Protein AF-A0A7C2KUY5-F1 (afdb_monomer_lite)

Sequence (270 aa):
MPVAKAPPAWLAEYKGEPIPEKFHRNTLAETLNEVVKSYGESEKQLSRKAEKKPDEKQGPEEKSTTPRLHIGALETGDDELAGLTARDVIGLAGLNEEDVLKEWDENDGLKPETYAALRKVNPALGRSLVNELVSGIRAKAALRGLIVSKAEEECERMAGGADKLSALLKEANTFLGPGEIEGFNRMLKDPVTAPSAVRALLAMRDGQKSADGSRPLITGTTGQSGPAGGAKDAKEFQAAMRRIQMGDRDAWDIIKRTPQELIDSWNRGG

pLDDT: mean 75.74, std 17.0, range [35.44, 95.0]

Structure (mmCIF, N/CA/C/O backbone):
data_AF-A0A7C2KUY5-F1
#
_entry.id   AF-A0A7C2KUY5-F1
#
loop_
_atom_site.group_PDB
_atom_site.id
_atom_site.type_symbol
_atom_site.label_atom_id
_atom_site.label_alt_id
_atom_site.label_comp_id
_atom_site.label_asym_id
_atom_site.label_entity_id
_atom_site.label_seq_id
_atom_site.pdbx_PDB_ins_code
_atom_site.Cartn_x
_atom_site.Cartn_y
_atom_site.Cartn_z
_atom_site.occupancy
_atom_site.B_iso_or_equiv
_atom_site.auth_seq_id
_atom_site.auth_comp_id
_atom_site.auth_asym_id
_atom_site.auth_atom_id
_atom_site.pdbx_PDB_model_num
ATOM 1 N N . MET A 1 1 ? -6.918 -45.130 10.389 1.00 46.22 1 MET A N 1
ATOM 2 C CA . MET A 1 1 ? -6.736 -43.828 11.063 1.00 46.22 1 MET A CA 1
ATOM 3 C C . MET A 1 1 ? -5.251 -43.503 11.029 1.00 46.22 1 MET A C 1
ATOM 5 O O . MET A 1 1 ? -4.487 -44.359 11.460 1.00 46.22 1 MET A O 1
ATOM 9 N N . PRO A 1 2 ? -4.815 -42.382 10.430 1.00 54.19 2 PRO A N 1
ATOM 10 C CA . PRO A 1 2 ? -3.401 -42.020 10.424 1.00 54.19 2 PRO A CA 1
ATOM 11 C C . PRO A 1 2 ? -2.949 -41.708 11.856 1.00 54.19 2 PRO A C 1
ATOM 13 O O . PRO A 1 2 ? -3.602 -40.948 12.566 1.00 54.19 2 PRO A O 1
ATOM 16 N N . VAL A 1 3 ? -1.863 -42.346 12.290 1.00 55.97 3 VAL A N 1
ATOM 17 C CA . VAL A 1 3 ? -1.250 -42.122 13.605 1.00 55.97 3 VAL A CA 1
ATOM 18 C C . VAL A 1 3 ? -0.640 -40.721 13.597 1.00 55.97 3 VAL A C 1
ATOM 20 O O . VAL A 1 3 ? 0.193 -40.428 12.738 1.00 55.97 3 VAL A O 1
ATOM 23 N N . ALA A 1 4 ? -1.075 -39.851 14.512 1.00 60.94 4 ALA A N 1
ATOM 24 C CA . ALA A 1 4 ? -0.505 -38.515 14.658 1.00 60.94 4 ALA A CA 1
ATOM 25 C C . ALA A 1 4 ? 0.997 -38.641 14.954 1.00 60.94 4 ALA A C 1
ATOM 27 O O . ALA A 1 4 ? 1.406 -39.321 15.898 1.00 60.94 4 ALA A O 1
ATOM 28 N N . LYS A 1 5 ? 1.824 -38.045 14.094 1.00 73.75 5 LYS A N 1
ATOM 29 C CA . LYS A 1 5 ? 3.281 -38.089 14.218 1.00 73.75 5 LYS A CA 1
ATOM 30 C C . LYS A 1 5 ? 3.682 -37.128 15.337 1.00 73.75 5 LYS A C 1
ATOM 32 O O . LYS A 1 5 ? 3.227 -35.990 15.341 1.00 73.75 5 LYS A O 1
ATOM 37 N N . ALA A 1 6 ? 4.496 -37.588 16.286 1.00 79.56 6 ALA A N 1
ATOM 38 C CA . ALA A 1 6 ? 4.968 -36.740 17.378 1.00 79.56 6 ALA A CA 1
ATOM 39 C C . ALA A 1 6 ? 5.699 -35.496 16.825 1.00 79.56 6 ALA A C 1
ATOM 41 O O . ALA A 1 6 ? 6.415 -35.624 15.823 1.00 79.56 6 ALA A O 1
ATOM 42 N N . PRO A 1 7 ? 5.528 -34.313 17.449 1.00 79.56 7 PRO A N 1
ATOM 43 C CA . PRO A 1 7 ? 6.157 -33.088 16.976 1.00 79.56 7 PRO A CA 1
ATOM 44 C C . PRO A 1 7 ? 7.691 -33.196 17.046 1.00 79.56 7 PRO A C 1
ATOM 46 O O . PRO A 1 7 ? 8.223 -33.859 17.944 1.00 79.56 7 PRO A O 1
ATOM 49 N N . PRO A 1 8 ? 8.428 -32.556 16.122 1.00 85.31 8 PRO A N 1
ATOM 50 C CA . PRO A 1 8 ? 9.887 -32.580 16.141 1.00 85.31 8 PRO A CA 1
ATOM 51 C C . PRO A 1 8 ? 10.457 -31.876 17.378 1.00 85.31 8 PRO A C 1
ATOM 53 O O . PRO A 1 8 ? 9.965 -30.822 17.775 1.00 85.31 8 PRO A O 1
ATOM 56 N N . ALA A 1 9 ? 11.555 -32.395 17.936 1.00 86.25 9 ALA A N 1
ATOM 57 C CA . ALA A 1 9 ? 12.192 -31.825 19.131 1.00 86.25 9 ALA A CA 1
ATOM 58 C C . ALA A 1 9 ? 12.630 -30.357 18.953 1.00 86.25 9 ALA A C 1
ATOM 60 O O . ALA A 1 9 ? 12.552 -29.573 19.894 1.00 86.25 9 ALA A O 1
ATOM 61 N N . TRP A 1 10 ? 13.020 -29.962 17.733 1.00 85.94 10 TRP A N 1
ATOM 62 C CA . TRP A 1 10 ? 13.438 -28.589 17.426 1.00 85.94 10 TRP A CA 1
ATOM 63 C C . TRP A 1 10 ? 12.303 -27.563 17.581 1.00 85.94 10 TRP A C 1
ATOM 65 O O . TRP A 1 10 ? 12.574 -26.380 17.772 1.00 85.94 10 TRP A O 1
ATOM 75 N N . LEU A 1 11 ? 11.037 -27.995 17.526 1.00 85.56 11 LEU A N 1
ATOM 76 C CA . LEU A 1 11 ? 9.881 -27.103 17.622 1.00 85.56 11 LEU A CA 1
ATOM 77 C C . LEU A 1 11 ? 9.799 -26.421 18.997 1.00 85.56 11 LEU A C 1
ATOM 79 O O . LEU A 1 11 ? 9.328 -25.293 19.086 1.00 85.56 11 LEU A O 1
ATOM 83 N N . ALA A 1 12 ? 10.307 -27.068 20.052 1.00 84.75 12 ALA A N 1
ATOM 84 C CA . ALA A 1 12 ? 10.357 -26.500 21.401 1.00 84.75 12 ALA A CA 1
ATOM 85 C C . ALA A 1 12 ? 11.370 -25.346 21.539 1.00 84.75 12 ALA A C 1
ATOM 87 O O . ALA A 1 12 ? 11.226 -24.498 22.416 1.00 84.75 12 ALA A O 1
ATOM 88 N N . GLU A 1 13 ? 12.391 -25.305 20.680 1.00 82.75 13 GLU A N 1
ATOM 89 C CA . GLU A 1 13 ? 13.442 -24.277 20.689 1.00 82.75 13 GLU A CA 1
ATOM 90 C C . GLU A 1 13 ? 13.153 -23.131 19.705 1.00 82.75 13 GLU A C 1
ATOM 92 O O . GLU A 1 13 ? 13.792 -22.076 19.753 1.00 82.75 13 GLU A O 1
ATOM 97 N N . TYR A 1 14 ? 12.178 -23.317 18.813 1.00 80.25 14 TYR A N 1
ATOM 98 C CA . TYR A 1 14 ? 11.817 -22.345 17.794 1.00 80.25 14 TYR A CA 1
ATOM 99 C C . TYR A 1 14 ? 10.993 -21.194 18.391 1.00 80.25 14 TYR A C 1
ATOM 101 O O . TYR A 1 14 ? 9.891 -21.389 18.894 1.00 80.25 14 TYR A O 1
ATOM 109 N N . LYS A 1 15 ? 11.530 -19.970 18.313 1.00 82.62 15 LYS A N 1
ATOM 110 C CA . LYS A 1 15 ? 10.901 -18.741 18.840 1.00 82.62 15 LYS A CA 1
ATOM 111 C C . LYS A 1 15 ? 10.145 -17.917 17.787 1.00 82.62 15 LYS A C 1
ATOM 113 O O . LYS A 1 15 ? 9.792 -16.774 18.062 1.00 82.62 15 LYS A O 1
ATOM 118 N N . GLY A 1 16 ? 9.984 -18.444 16.573 1.00 77.62 16 GLY A N 1
ATOM 119 C CA . GLY A 1 16 ? 9.276 -17.759 15.489 1.00 77.62 16 GLY A CA 1
ATOM 120 C C . GLY A 1 16 ? 7.778 -18.066 15.464 1.00 77.62 16 GLY A C 1
ATOM 121 O O . GLY A 1 16 ? 7.224 -18.629 16.406 1.00 77.62 16 GLY A O 1
ATOM 122 N N . GLU A 1 17 ? 7.126 -17.708 14.360 1.00 77.25 17 GLU A N 1
ATOM 123 C CA . GLU A 1 17 ? 5.690 -17.921 14.163 1.00 77.25 17 GLU A CA 1
ATOM 124 C C . GLU A 1 17 ? 5.314 -19.410 14.078 1.00 77.25 17 GLU A C 1
ATOM 126 O O . GLU A 1 17 ? 6.046 -20.203 13.485 1.00 77.25 17 GLU A O 1
ATOM 131 N N . PRO A 1 18 ? 4.163 -19.828 14.630 1.00 80.88 18 PRO A N 1
ATOM 132 C CA . PRO A 1 18 ? 3.772 -21.233 14.657 1.00 80.88 18 PRO A CA 1
ATOM 133 C C . PRO A 1 18 ? 3.682 -21.828 13.242 1.00 80.88 18 PRO A C 1
ATOM 135 O O . PRO A 1 18 ? 2.821 -21.469 12.442 1.00 80.88 18 PRO A O 1
ATOM 138 N N . ILE A 1 19 ? 4.567 -22.784 12.943 1.00 79.75 19 ILE A N 1
ATOM 139 C CA . ILE A 1 19 ? 4.619 -23.459 11.642 1.00 79.75 19 ILE A CA 1
ATOM 140 C C . ILE A 1 19 ? 3.533 -24.549 11.598 1.00 79.75 19 ILE A C 1
ATOM 142 O O . ILE A 1 19 ? 3.524 -25.411 12.483 1.00 79.75 19 ILE A O 1
ATOM 146 N N . PRO A 1 20 ? 2.656 -24.591 10.573 1.00 83.38 20 PRO A N 1
ATOM 147 C CA . PRO A 1 20 ? 1.637 -25.634 10.447 1.00 83.38 20 PRO A CA 1
ATOM 148 C C . PRO A 1 20 ? 2.227 -27.053 10.437 1.00 83.38 20 PRO A C 1
ATOM 150 O O . PRO A 1 20 ? 3.197 -27.319 9.723 1.00 83.38 20 PRO A O 1
ATOM 153 N N . GLU A 1 21 ? 1.589 -27.990 11.147 1.00 85.19 21 GLU A N 1
ATOM 154 C CA . GLU A 1 21 ? 2.081 -29.371 11.335 1.00 85.19 21 GLU A CA 1
ATOM 155 C C . GLU A 1 21 ? 2.385 -30.109 10.024 1.00 85.19 21 GLU A C 1
ATOM 157 O O . GLU A 1 21 ? 3.332 -30.889 9.940 1.00 85.19 21 GLU A O 1
ATOM 162 N N . LYS A 1 22 ? 1.635 -29.817 8.954 1.00 84.94 22 LYS A N 1
ATOM 163 C CA . LYS A 1 22 ? 1.845 -30.416 7.623 1.00 84.94 22 LYS A CA 1
ATOM 164 C C . LYS A 1 22 ? 3.255 -30.177 7.055 1.00 84.94 22 LYS A C 1
ATOM 166 O O . LYS A 1 22 ? 3.734 -30.968 6.236 1.00 84.94 22 LYS A O 1
ATOM 171 N N . PHE A 1 23 ? 3.929 -29.117 7.501 1.00 84.12 23 PHE A N 1
ATOM 172 C CA . PHE A 1 23 ? 5.280 -28.765 7.069 1.00 84.12 23 PHE A CA 1
ATOM 173 C C . PHE A 1 23 ? 6.374 -29.292 7.988 1.00 84.12 23 PHE A C 1
ATOM 175 O O . PHE A 1 23 ? 7.540 -29.221 7.617 1.00 84.12 23 PHE A O 1
ATOM 182 N N . HIS A 1 24 ? 6.036 -29.852 9.152 1.00 86.94 24 HIS A N 1
ATOM 183 C CA . HIS A 1 24 ? 7.040 -30.347 10.086 1.00 86.94 24 HIS A CA 1
ATOM 184 C C . HIS A 1 24 ? 7.861 -31.467 9.437 1.00 86.94 24 HIS A C 1
ATOM 186 O O . HIS A 1 24 ? 7.335 -32.456 8.911 1.00 86.94 24 HIS A O 1
ATOM 192 N N . ARG A 1 25 ? 9.178 -31.284 9.440 1.00 87.25 25 ARG A N 1
ATOM 193 C CA . ARG A 1 25 ? 10.182 -32.263 9.018 1.00 87.25 25 ARG A CA 1
ATOM 194 C C . ARG A 1 25 ? 11.130 -32.546 10.180 1.00 87.25 25 ARG A C 1
ATOM 196 O O . ARG A 1 25 ? 11.038 -31.941 11.251 1.00 87.25 25 ARG A O 1
ATOM 203 N N . ASN A 1 26 ? 12.034 -33.498 9.971 1.00 85.19 26 ASN A N 1
ATOM 204 C CA . ASN A 1 26 ? 12.936 -33.967 11.019 1.00 85.19 26 ASN A CA 1
ATOM 205 C C . ASN A 1 26 ? 13.873 -32.850 11.502 1.00 85.19 26 ASN A C 1
ATOM 207 O O . ASN A 1 26 ? 14.262 -32.841 12.667 1.00 85.19 26 ASN A O 1
ATOM 211 N N . THR A 1 27 ? 14.185 -31.884 10.633 1.00 86.50 27 THR A N 1
ATOM 212 C CA . THR A 1 27 ? 14.998 -30.708 10.967 1.00 86.50 27 THR A CA 1
ATOM 213 C C . THR A 1 27 ? 14.282 -29.390 10.651 1.00 86.50 27 THR A C 1
ATOM 215 O O . THR A 1 27 ? 13.386 -29.329 9.800 1.00 86.50 27 THR A O 1
ATOM 218 N N . LEU A 1 28 ? 14.707 -28.308 11.314 1.00 75.81 28 LEU A N 1
ATOM 219 C CA . LEU A 1 28 ? 14.230 -26.949 11.034 1.00 75.81 28 LEU A CA 1
ATOM 220 C C . LEU A 1 28 ? 14.544 -26.534 9.587 1.00 75.81 28 LEU A C 1
ATOM 222 O O . LEU A 1 28 ? 13.682 -25.987 8.908 1.00 75.81 28 LEU A O 1
ATOM 226 N N . ALA A 1 29 ? 15.742 -26.851 9.085 1.00 76.31 29 ALA A N 1
ATOM 227 C CA . ALA A 1 29 ? 16.155 -26.518 7.719 1.00 76.31 29 ALA A CA 1
ATOM 228 C C . ALA A 1 29 ? 15.268 -27.189 6.654 1.00 76.31 29 ALA A C 1
ATOM 230 O O . ALA A 1 29 ? 14.854 -26.547 5.692 1.00 76.31 29 ALA A O 1
ATOM 231 N N . GLU A 1 30 ? 14.924 -28.466 6.838 1.00 79.19 30 GLU A N 1
ATOM 232 C CA . GLU A 1 30 ? 13.997 -29.173 5.946 1.00 79.19 30 GLU A CA 1
ATOM 233 C C . GLU A 1 30 ? 12.575 -28.616 6.032 1.00 79.19 30 GLU A C 1
ATOM 235 O O . GLU A 1 30 ? 11.900 -28.498 5.013 1.00 79.19 30 GLU A O 1
ATOM 240 N N . THR A 1 31 ? 12.132 -28.247 7.236 1.00 81.56 31 THR A N 1
ATOM 241 C CA . THR A 1 31 ? 10.807 -27.656 7.463 1.00 81.56 31 THR A CA 1
ATOM 242 C C . THR A 1 31 ? 10.683 -26.311 6.754 1.00 81.56 31 THR A C 1
ATOM 244 O O . THR A 1 31 ? 9.730 -26.091 6.013 1.00 81.56 31 THR A O 1
ATOM 247 N N . LEU A 1 32 ? 11.679 -25.435 6.905 1.00 73.81 32 LEU A N 1
ATOM 248 C CA . LEU A 1 32 ? 11.707 -24.134 6.236 1.00 73.81 32 LEU A CA 1
ATOM 249 C C . LEU A 1 32 ? 11.787 -24.278 4.710 1.00 73.81 32 LEU A C 1
ATOM 251 O O . LEU A 1 32 ? 11.068 -23.583 3.998 1.00 73.81 32 LEU A O 1
ATOM 255 N N . ASN A 1 33 ? 12.585 -25.220 4.198 1.00 77.00 33 ASN A N 1
ATOM 256 C CA . ASN A 1 33 ? 12.630 -25.512 2.763 1.00 77.00 33 ASN A CA 1
ATOM 257 C C . ASN A 1 33 ? 11.276 -25.988 2.216 1.00 77.00 33 ASN A C 1
ATOM 259 O O . ASN A 1 33 ? 10.902 -25.623 1.102 1.00 77.00 33 ASN A O 1
ATOM 263 N N . GLU A 1 34 ? 10.533 -26.787 2.982 1.00 83.00 34 GLU A N 1
ATOM 264 C CA . GLU A 1 34 ? 9.203 -27.247 2.580 1.00 83.00 34 GLU A CA 1
ATOM 265 C C . GLU A 1 34 ? 8.174 -26.112 2.593 1.00 83.00 34 GLU A C 1
ATOM 267 O O . GLU A 1 34 ? 7.367 -25.998 1.669 1.00 83.00 34 GLU A O 1
ATOM 272 N N . VAL A 1 35 ? 8.240 -25.231 3.596 1.00 75.81 35 VAL A N 1
ATOM 273 C CA . VAL A 1 35 ? 7.426 -24.011 3.641 1.00 75.81 35 VAL A CA 1
ATOM 274 C C . VAL A 1 35 ? 7.699 -23.171 2.390 1.00 75.81 35 VAL A C 1
ATOM 276 O O . VAL A 1 35 ? 6.761 -22.872 1.653 1.00 75.81 35 VAL A O 1
ATOM 279 N N . VAL A 1 36 ? 8.967 -22.892 2.069 1.00 72.25 36 VAL A N 1
ATOM 280 C CA . VAL A 1 36 ? 9.363 -22.123 0.872 1.00 72.25 36 VAL A CA 1
ATOM 281 C C . VAL A 1 36 ? 8.865 -22.775 -0.424 1.00 72.25 36 VAL A C 1
ATOM 283 O O . VAL A 1 36 ? 8.325 -22.086 -1.291 1.00 72.25 36 VAL A O 1
ATOM 286 N N . LYS A 1 37 ? 8.974 -24.105 -0.558 1.00 82.00 37 LYS A N 1
ATOM 287 C CA . LYS A 1 37 ? 8.412 -24.831 -1.710 1.00 82.00 37 LYS A CA 1
ATOM 288 C C . LYS A 1 37 ? 6.900 -24.660 -1.813 1.00 82.00 37 LYS A C 1
ATOM 290 O O . LYS A 1 37 ? 6.398 -24.398 -2.902 1.00 82.00 37 LYS A O 1
ATOM 295 N N . SER A 1 38 ? 6.184 -24.759 -0.694 1.00 77.75 38 SER A N 1
ATOM 296 C CA . SER A 1 38 ? 4.728 -24.608 -0.676 1.00 77.75 38 SER A CA 1
ATOM 297 C C . SER A 1 38 ? 4.277 -23.200 -1.071 1.00 77.75 38 SER A C 1
ATOM 299 O O . SER A 1 38 ? 3.284 -23.062 -1.784 1.00 77.75 38 SER A O 1
ATOM 301 N N . TYR A 1 39 ? 5.038 -22.164 -0.701 1.00 64.81 39 TYR A N 1
ATOM 302 C CA . TYR A 1 39 ? 4.800 -20.796 -1.164 1.00 64.81 39 TYR A CA 1
ATOM 303 C C . TYR A 1 39 ? 5.000 -20.686 -2.679 1.00 64.81 39 TYR A C 1
ATOM 305 O O . TYR A 1 39 ? 4.103 -20.209 -3.373 1.00 64.81 39 TYR A O 1
ATOM 313 N N . GLY A 1 40 ? 6.100 -21.224 -3.217 1.00 72.25 40 GLY A N 1
ATOM 314 C CA . GLY A 1 40 ? 6.348 -21.226 -4.664 1.00 72.25 40 GLY A CA 1
ATOM 315 C C . GLY A 1 40 ? 5.319 -22.031 -5.474 1.00 72.25 40 GLY A C 1
ATOM 316 O O . GLY A 1 40 ? 5.003 -21.686 -6.613 1.00 72.25 40 GLY A O 1
ATOM 317 N N . GLU A 1 41 ? 4.757 -23.102 -4.909 1.00 72.81 41 GLU A N 1
ATOM 318 C CA . GLU A 1 41 ? 3.657 -23.853 -5.528 1.00 72.81 41 GLU A CA 1
ATOM 319 C C . GLU A 1 41 ? 2.323 -23.103 -5.461 1.00 72.81 41 GLU A C 1
ATOM 321 O O . GLU A 1 41 ? 1.567 -23.115 -6.435 1.00 72.81 41 GLU A O 1
ATOM 326 N N . SER A 1 42 ? 2.050 -22.418 -4.348 1.00 64.06 42 SER A N 1
ATOM 327 C CA . SER A 1 42 ? 0.854 -21.585 -4.170 1.00 64.06 42 SER A CA 1
ATOM 328 C C . SER A 1 42 ? 0.851 -20.412 -5.150 1.00 64.06 42 SER A C 1
ATOM 330 O O . SER A 1 42 ? -0.162 -20.149 -5.797 1.00 64.06 42 SER A O 1
ATOM 332 N N . GLU A 1 43 ? 2.005 -19.774 -5.340 1.00 62.66 43 GLU A N 1
ATOM 333 C CA . GLU A 1 43 ? 2.205 -18.699 -6.312 1.00 62.66 43 GLU A CA 1
ATOM 334 C C . GLU A 1 43 ? 1.956 -19.192 -7.746 1.00 62.66 43 GLU A C 1
ATOM 336 O O . GLU A 1 43 ? 1.152 -18.614 -8.476 1.00 62.66 43 GLU A O 1
ATOM 341 N N . LYS A 1 44 ? 2.513 -20.352 -8.124 1.00 72.44 44 LYS A N 1
ATOM 342 C CA . LYS A 1 44 ? 2.242 -20.983 -9.431 1.00 72.44 44 LYS A CA 1
ATOM 343 C C . LYS A 1 44 ? 0.772 -21.358 -9.626 1.00 72.44 44 LYS A C 1
ATOM 345 O O . LYS A 1 44 ? 0.267 -21.281 -10.747 1.00 72.44 44 LYS A O 1
ATOM 350 N N . GLN A 1 45 ? 0.074 -21.795 -8.576 1.00 66.56 45 GLN A N 1
ATOM 351 C CA . GLN A 1 45 ? -1.358 -22.098 -8.657 1.00 66.56 45 GLN A CA 1
ATOM 352 C C . GLN A 1 45 ? -2.212 -20.836 -8.800 1.00 66.56 45 GLN A C 1
ATOM 354 O O . GLN A 1 45 ? -3.200 -20.868 -9.535 1.00 66.56 45 GLN A O 1
ATOM 359 N N . LEU A 1 46 ? -1.832 -19.734 -8.152 1.00 59.53 46 LEU A N 1
ATOM 360 C CA . LEU A 1 46 ? -2.478 -18.433 -8.320 1.00 59.53 46 LEU A CA 1
ATOM 361 C C . LEU A 1 46 ? -2.259 -17.887 -9.738 1.00 59.53 46 LEU A C 1
ATOM 363 O O . LEU A 1 46 ? -3.228 -17.471 -10.373 1.00 59.53 46 LEU A O 1
ATOM 367 N N . SER A 1 47 ? -1.047 -18.007 -10.290 1.00 56.00 47 SER A N 1
ATOM 368 C CA . SER A 1 47 ? -0.769 -17.651 -11.690 1.00 56.00 47 SER A CA 1
ATOM 369 C C . SER A 1 47 ? -1.570 -18.502 -12.683 1.00 56.00 47 SER A C 1
ATOM 371 O O . SER A 1 47 ? -2.137 -17.968 -13.628 1.00 56.00 47 SER A O 1
ATOM 373 N N . ARG A 1 48 ? -1.714 -19.815 -12.448 1.00 60.12 48 ARG A N 1
ATOM 374 C CA . ARG A 1 48 ? -2.520 -20.700 -13.317 1.00 60.12 48 ARG A CA 1
ATOM 375 C C . ARG A 1 48 ? -4.032 -20.509 -13.174 1.00 60.12 48 ARG A C 1
ATOM 377 O O . ARG A 1 48 ? -4.769 -20.798 -14.114 1.00 60.12 48 ARG A O 1
ATOM 384 N N . LYS A 1 49 ? -4.521 -20.070 -12.009 1.00 51.72 49 LYS A N 1
ATOM 385 C CA . LYS A 1 49 ? -5.942 -19.730 -11.815 1.00 51.72 49 LYS A CA 1
ATOM 386 C C . LYS A 1 49 ? -6.307 -18.402 -12.477 1.00 51.72 49 LYS A C 1
ATOM 388 O O . LYS A 1 49 ? -7.435 -18.283 -12.941 1.00 51.72 49 LYS A O 1
ATOM 393 N N . ALA A 1 50 ? -5.364 -17.464 -12.592 1.00 52.00 50 ALA A N 1
ATOM 394 C CA . ALA A 1 50 ? -5.550 -16.254 -13.391 1.00 52.00 50 ALA A CA 1
ATOM 395 C C . ALA A 1 50 ? -5.717 -16.560 -14.897 1.00 52.00 50 ALA A C 1
ATOM 397 O O . ALA A 1 50 ? -6.412 -15.832 -15.592 1.00 52.00 50 ALA A O 1
ATOM 398 N N . GLU A 1 51 ? -5.175 -17.679 -15.392 1.00 48.69 51 GLU A N 1
ATOM 399 C CA . GLU A 1 51 ? -5.297 -18.092 -16.802 1.00 48.69 51 GLU A CA 1
ATOM 400 C C . GLU A 1 51 ? -6.582 -18.878 -17.144 1.00 48.69 51 GLU A C 1
ATOM 402 O O . GLU A 1 51 ? -6.786 -19.239 -18.304 1.00 48.69 51 GLU A O 1
ATOM 407 N N . LYS A 1 52 ? -7.477 -19.177 -16.186 1.00 52.38 52 LYS A N 1
ATOM 408 C CA . LYS A 1 52 ? -8.700 -19.957 -16.472 1.00 52.38 52 LYS A CA 1
ATOM 409 C C . LYS A 1 52 ? -9.952 -19.448 -15.758 1.00 52.38 52 LYS A C 1
ATOM 411 O O . LYS A 1 52 ? -10.231 -19.909 -14.650 1.00 52.38 52 LYS A O 1
ATOM 416 N N . LYS A 1 53 ? -10.768 -18.649 -16.474 1.00 47.38 53 LYS A N 1
ATOM 417 C CA . LYS A 1 53 ? -12.239 -18.796 -16.711 1.00 47.38 53 LYS A CA 1
ATOM 418 C C . LYS A 1 53 ? -12.876 -17.475 -17.228 1.00 47.38 53 LYS A C 1
ATOM 420 O O . LYS A 1 53 ? -12.262 -16.434 -17.044 1.00 47.38 53 LYS A O 1
ATOM 425 N N . PRO A 1 54 ? -14.132 -17.470 -17.731 1.00 46.00 54 PRO A N 1
ATOM 426 C CA . PRO A 1 54 ? -14.636 -18.035 -18.986 1.00 46.00 54 PRO A CA 1
ATOM 427 C C . PRO A 1 54 ? -15.389 -16.966 -19.828 1.00 46.00 54 PRO A C 1
ATOM 429 O O . PRO A 1 54 ? -15.543 -15.819 -19.424 1.00 46.00 54 PRO A O 1
ATOM 432 N N . ASP A 1 55 ? -15.862 -17.376 -21.001 1.00 48.44 55 ASP A N 1
ATOM 433 C CA . ASP A 1 55 ? -16.659 -16.590 -21.951 1.00 48.44 55 ASP A CA 1
ATOM 434 C C . ASP A 1 55 ? -18.110 -16.304 -21.471 1.00 48.44 55 ASP A C 1
ATOM 436 O O . ASP A 1 55 ? -18.689 -17.102 -20.733 1.00 48.44 55 ASP A O 1
ATOM 440 N N . GLU A 1 56 ? -18.685 -15.220 -22.017 1.00 46.97 56 GLU A N 1
ATOM 441 C CA . GLU A 1 56 ? -20.123 -14.945 -22.268 1.00 46.97 56 GLU A CA 1
ATOM 442 C C . GLU A 1 56 ? -21.010 -14.033 -21.342 1.00 46.97 56 GLU A C 1
ATOM 444 O O . GLU A 1 56 ? -21.721 -14.489 -20.454 1.00 46.97 56 GLU A O 1
ATOM 449 N N . LYS A 1 57 ? -21.042 -12.734 -21.734 1.00 44.38 57 LYS A N 1
ATOM 450 C CA . LYS A 1 57 ? -22.157 -11.785 -22.088 1.00 44.38 57 LYS A CA 1
ATOM 451 C C . LYS A 1 57 ? -23.080 -11.001 -21.106 1.00 44.38 57 LYS A C 1
ATOM 453 O O . LYS A 1 57 ? -23.756 -11.551 -20.248 1.00 44.38 57 LYS A O 1
ATOM 458 N N . GLN A 1 58 ? -23.278 -9.737 -21.566 1.00 36.53 58 GLN A N 1
ATOM 459 C CA . GLN A 1 58 ? -24.280 -8.653 -21.336 1.00 36.53 58 GLN A CA 1
ATOM 460 C C . GLN A 1 58 ? -23.923 -7.651 -20.212 1.00 36.53 58 GLN A C 1
ATOM 462 O O . GLN A 1 58 ? -23.872 -8.059 -19.065 1.00 36.53 58 GLN A O 1
ATOM 467 N N . GLY A 1 59 ? -23.665 -6.339 -20.377 1.00 35.94 59 GLY A N 1
ATOM 468 C CA . GLY A 1 59 ? -23.803 -5.313 -21.439 1.00 35.94 59 GLY A CA 1
ATOM 469 C C . GLY A 1 59 ? -24.531 -4.068 -20.852 1.00 35.94 59 GLY A C 1
ATOM 470 O O . GLY A 1 59 ? -25.282 -4.261 -19.901 1.00 35.94 59 GLY A O 1
ATOM 471 N N . PRO A 1 60 ? -24.461 -2.835 -21.403 1.00 53.69 60 PRO A N 1
ATOM 472 C CA . PRO A 1 60 ? -23.334 -2.063 -21.933 1.00 53.69 60 PRO A CA 1
ATOM 473 C C . PRO A 1 60 ? -23.043 -0.785 -21.094 1.00 53.69 60 PRO A C 1
ATOM 475 O O . PRO A 1 60 ? -23.958 -0.121 -20.625 1.00 53.69 60 PRO A O 1
ATOM 478 N N . GLU A 1 61 ? -21.783 -0.359 -21.010 1.00 35.88 61 GLU A N 1
ATOM 479 C CA . GLU A 1 61 ? -21.446 1.072 -20.939 1.00 35.88 61 GLU A CA 1
ATOM 480 C C . GLU A 1 61 ? -20.081 1.280 -21.608 1.00 35.88 61 GLU A C 1
ATOM 482 O O . GLU A 1 61 ? -19.067 0.691 -21.231 1.00 35.88 61 GLU A O 1
ATOM 487 N N . GLU A 1 62 ? -20.082 2.062 -22.685 1.00 48.56 62 GLU A N 1
ATOM 488 C CA . GLU A 1 62 ? -18.905 2.423 -23.469 1.00 48.56 62 GLU A CA 1
ATOM 489 C C . GLU A 1 62 ? -17.892 3.212 -22.630 1.00 48.56 62 GLU A C 1
ATOM 491 O O . GLU A 1 62 ? -18.070 4.407 -22.404 1.00 48.56 62 GLU A O 1
ATOM 496 N N . LYS A 1 63 ? -16.761 2.590 -22.273 1.00 40.09 63 LYS A N 1
ATOM 497 C CA . LYS A 1 63 ? -15.468 3.281 -22.130 1.00 40.09 63 LYS A CA 1
ATOM 498 C C . LYS A 1 63 ? -14.341 2.381 -22.643 1.00 40.09 63 LYS A C 1
ATOM 500 O O . LYS A 1 63 ? -13.979 1.404 -22.004 1.00 40.09 63 LYS A O 1
ATOM 505 N N . SER A 1 64 ? -13.832 2.729 -23.826 1.00 37.00 64 SER A N 1
ATOM 506 C CA . SER A 1 64 ? -12.573 2.306 -24.467 1.00 37.00 64 SER A CA 1
ATOM 507 C C . SER A 1 64 ? -11.736 1.248 -23.717 1.00 37.00 64 SER A C 1
ATOM 509 O O . SER A 1 64 ? -10.979 1.557 -22.796 1.00 37.00 64 SER A O 1
ATOM 511 N N . THR A 1 65 ? -11.853 -0.008 -24.149 1.00 42.53 65 THR A N 1
ATOM 512 C CA . THR A 1 65 ? -11.150 -1.191 -23.634 1.00 42.53 65 THR A CA 1
ATOM 513 C C . THR A 1 65 ? -9.784 -1.363 -24.296 1.00 42.53 65 THR A C 1
ATOM 515 O O . THR A 1 65 ? -9.556 -2.250 -25.116 1.00 42.53 65 THR A O 1
ATOM 518 N N . THR A 1 66 ? -8.829 -0.520 -23.922 1.00 45.44 66 THR A N 1
ATOM 519 C CA . THR A 1 66 ? -7.412 -0.894 -24.011 1.00 45.44 66 THR A CA 1
ATOM 520 C C . THR A 1 66 ? -6.857 -0.844 -22.594 1.00 45.44 66 THR A C 1
ATOM 522 O O . THR A 1 66 ? -6.932 0.229 -21.988 1.00 45.44 66 THR A O 1
ATOM 525 N N . PRO A 1 67 ? -6.355 -1.959 -22.024 1.00 51.75 67 PRO A N 1
ATOM 526 C CA . PRO A 1 67 ? -5.716 -1.920 -20.716 1.00 51.75 67 PRO A CA 1
ATOM 527 C C . PRO A 1 67 ? -4.579 -0.902 -20.788 1.00 51.75 67 PRO A C 1
ATOM 529 O O . PRO A 1 67 ? -3.688 -1.006 -21.628 1.00 51.75 67 PRO A O 1
ATOM 532 N N . ARG A 1 68 ? -4.674 0.142 -19.966 1.00 59.19 68 ARG A N 1
ATOM 533 C CA . ARG A 1 68 ? -3.669 1.196 -19.859 1.00 59.19 68 ARG A CA 1
ATOM 534 C C . ARG A 1 68 ? -3.062 1.154 -18.473 1.00 59.19 68 ARG A C 1
ATOM 536 O O . ARG A 1 68 ? -3.762 0.924 -17.486 1.00 59.19 68 ARG A O 1
ATOM 543 N N . LEU A 1 69 ? -1.765 1.411 -18.413 1.00 56.03 69 LEU A N 1
ATOM 544 C CA . LEU A 1 69 ? -1.084 1.692 -17.167 1.00 56.03 69 LEU A CA 1
ATOM 545 C C . LEU A 1 69 ? -1.613 2.983 -16.552 1.00 56.03 69 LEU A C 1
ATOM 547 O O . LEU A 1 69 ? -1.700 4.020 -17.214 1.00 56.03 69 LEU A O 1
ATOM 551 N N . HIS A 1 70 ? -1.948 2.898 -15.275 1.00 58.62 70 HIS A N 1
ATOM 552 C CA . HIS A 1 70 ? -2.412 4.007 -14.463 1.00 58.62 70 HIS A CA 1
ATOM 553 C C . HIS A 1 70 ? -1.924 3.765 -13.035 1.00 58.62 70 HIS A C 1
ATOM 555 O O . HIS A 1 70 ? -2.035 2.653 -12.521 1.00 58.62 70 HIS A O 1
ATOM 561 N N . ILE A 1 71 ? -1.381 4.804 -12.396 1.00 47.81 71 ILE A N 1
ATOM 562 C CA . ILE A 1 71 ? -1.181 4.787 -10.943 1.00 47.81 71 ILE A CA 1
ATOM 563 C C . ILE A 1 71 ? -2.571 4.849 -10.323 1.00 47.81 71 ILE A C 1
ATOM 565 O O . ILE A 1 71 ? -3.182 5.916 -10.275 1.00 47.81 71 ILE A O 1
ATOM 569 N N . GLY A 1 72 ? -3.101 3.675 -9.978 1.00 50.00 72 GLY A N 1
ATOM 570 C CA . GLY A 1 72 ? -4.317 3.534 -9.187 1.00 50.00 72 GLY A CA 1
ATOM 571 C C . GLY A 1 72 ? -4.190 4.219 -7.842 1.00 50.00 72 GLY A C 1
ATOM 572 O O . GLY A 1 72 ? -3.079 4.486 -7.394 1.00 50.00 72 GLY A O 1
ATOM 573 N N . ALA A 1 73 ? -5.330 4.467 -7.192 1.00 50.75 73 ALA A N 1
ATOM 574 C CA . ALA A 1 73 ? -5.318 4.755 -5.766 1.00 50.75 73 ALA A CA 1
ATOM 575 C C . ALA A 1 73 ? -4.491 3.659 -5.081 1.00 50.75 73 ALA A C 1
ATOM 577 O O . ALA A 1 73 ? -4.772 2.472 -5.260 1.00 50.75 73 ALA A O 1
ATOM 578 N N . LEU A 1 74 ? -3.417 4.068 -4.412 1.00 46.44 74 LEU A N 1
ATOM 579 C CA . LEU A 1 74 ? -2.501 3.146 -3.769 1.00 46.44 74 LEU A CA 1
ATOM 580 C C . LEU A 1 74 ? -3.225 2.491 -2.584 1.00 46.44 74 LEU A C 1
ATOM 582 O O . LEU A 1 74 ? -3.657 3.170 -1.652 1.00 46.44 74 LEU A O 1
ATOM 586 N N . GLU A 1 75 ? -3.379 1.174 -2.630 1.00 44.28 75 GLU A N 1
ATOM 587 C CA . GLU A 1 75 ? -4.072 0.378 -1.624 1.00 44.28 75 GLU A CA 1
ATOM 588 C C . GLU A 1 75 ? -3.037 -0.301 -0.727 1.00 44.28 75 GLU A C 1
ATOM 590 O O . GLU A 1 75 ? -2.108 -0.962 -1.185 1.00 44.28 75 GLU A O 1
ATOM 595 N N . THR A 1 76 ? -3.192 -0.136 0.584 1.00 45.31 76 THR A N 1
ATOM 596 C CA . THR A 1 76 ? -2.398 -0.878 1.567 1.00 45.31 76 THR A CA 1
ATOM 597 C C . THR A 1 76 ? -3.190 -2.114 1.962 1.00 45.31 76 THR A C 1
ATOM 599 O O . THR A 1 76 ? -4.280 -1.997 2.519 1.00 45.31 76 THR A O 1
ATOM 602 N N . GLY A 1 77 ? -2.655 -3.294 1.641 1.00 45.62 77 GLY A N 1
ATOM 603 C CA . GLY A 1 77 ? -3.245 -4.569 2.040 1.00 45.62 77 GLY A CA 1
ATOM 604 C C . GLY A 1 77 ? -3.430 -4.649 3.557 1.00 45.62 77 GLY A C 1
ATOM 605 O O . GLY A 1 77 ? -2.594 -4.174 4.331 1.00 45.62 77 GLY A O 1
ATOM 606 N N . ASP A 1 78 ? -4.557 -5.214 3.982 1.00 46.12 78 ASP A N 1
ATOM 607 C CA . ASP A 1 78 ? -4.844 -5.485 5.386 1.00 46.12 78 ASP A CA 1
ATOM 608 C C . ASP A 1 78 ? -3.977 -6.664 5.858 1.00 46.12 78 ASP A C 1
ATOM 610 O O . ASP A 1 78 ? -4.302 -7.821 5.612 1.00 46.12 78 ASP A O 1
ATOM 614 N N . ASP A 1 79 ? -2.849 -6.374 6.512 1.00 44.62 79 ASP A N 1
ATOM 615 C CA . ASP A 1 79 ? -2.066 -7.385 7.233 1.00 44.62 79 ASP A CA 1
ATOM 616 C C . ASP A 1 79 ? -2.895 -7.917 8.422 1.00 44.62 79 ASP A C 1
ATOM 618 O O . ASP A 1 79 ? -3.042 -7.262 9.462 1.00 44.62 79 ASP A O 1
ATOM 622 N N . GLU A 1 80 ? -3.471 -9.107 8.238 1.00 44.34 80 GLU A N 1
ATOM 623 C CA . GLU A 1 80 ? -4.201 -9.886 9.241 1.00 44.34 80 GLU A CA 1
ATOM 624 C C . GLU A 1 80 ? -3.230 -10.511 10.259 1.00 44.34 80 GLU A C 1
ATOM 626 O O . GLU A 1 80 ? -2.567 -11.512 9.988 1.00 44.34 80 GLU A O 1
ATOM 631 N N . LEU A 1 81 ? -3.192 -9.969 11.479 1.00 35.69 81 LEU A N 1
ATOM 632 C CA . LEU A 1 81 ? -2.701 -10.700 12.651 1.00 35.69 81 LEU A CA 1
ATOM 633 C C . LEU A 1 81 ? -3.895 -11.405 13.314 1.00 35.69 81 LEU A C 1
ATOM 635 O O . LEU A 1 81 ? -4.896 -10.756 13.608 1.00 35.69 81 LEU A O 1
ATOM 639 N N . ALA A 1 82 ? -3.789 -12.714 13.565 1.00 39.50 82 ALA A N 1
ATOM 640 C CA . ALA A 1 82 ? -4.863 -13.567 14.084 1.00 39.50 82 ALA A CA 1
ATOM 641 C C . ALA A 1 82 ? -5.526 -13.024 15.374 1.00 39.50 82 ALA A C 1
ATOM 643 O O . ALA A 1 82 ? -5.020 -13.197 16.484 1.00 39.50 82 ALA A O 1
ATOM 644 N N . GLY A 1 83 ? -6.690 -12.394 15.212 1.00 52.81 83 GLY A N 1
ATOM 645 C CA . GLY A 1 83 ? -7.551 -11.838 16.257 1.00 52.81 83 GLY A CA 1
ATOM 646 C C . GLY A 1 83 ? -8.626 -10.947 15.626 1.00 52.81 83 GLY A C 1
ATOM 647 O O . GLY A 1 83 ? -8.434 -10.469 14.515 1.00 52.81 83 GLY A O 1
ATOM 648 N N . LEU A 1 84 ? -9.758 -10.726 16.311 1.00 60.97 84 LEU A N 1
ATOM 649 C CA . LEU A 1 84 ? -10.746 -9.727 15.873 1.00 60.97 84 LEU A CA 1
ATOM 650 C C . LEU A 1 84 ? -10.057 -8.362 15.797 1.00 60.97 84 LEU A C 1
ATOM 652 O O . LEU A 1 84 ? -9.672 -7.797 16.824 1.00 60.97 84 LEU A O 1
ATOM 656 N N . THR A 1 85 ? -9.885 -7.842 14.588 1.00 72.94 85 THR A N 1
ATOM 657 C CA . THR A 1 85 ? -9.304 -6.525 14.375 1.00 72.94 85 THR A CA 1
ATOM 658 C C . THR A 1 85 ? -10.301 -5.440 14.777 1.00 72.94 85 THR A C 1
ATOM 660 O O . THR A 1 85 ? -11.512 -5.649 14.868 1.00 72.94 85 THR A O 1
ATOM 663 N N . ALA A 1 86 ? -9.792 -4.230 15.000 1.00 75.00 86 ALA A N 1
ATOM 664 C CA . ALA A 1 86 ? -10.624 -3.057 15.239 1.00 75.00 86 ALA A CA 1
ATOM 665 C C . ALA A 1 86 ? -11.652 -2.832 14.107 1.00 75.00 86 ALA A C 1
ATOM 667 O O . ALA A 1 86 ? -12.785 -2.428 14.366 1.00 75.00 86 ALA A O 1
ATOM 668 N N . ARG A 1 87 ? -11.267 -3.176 12.871 1.00 80.94 87 ARG A N 1
ATOM 669 C CA . ARG A 1 87 ? -12.113 -3.134 11.676 1.00 80.94 87 ARG A CA 1
ATOM 670 C C . ARG A 1 87 ? -13.227 -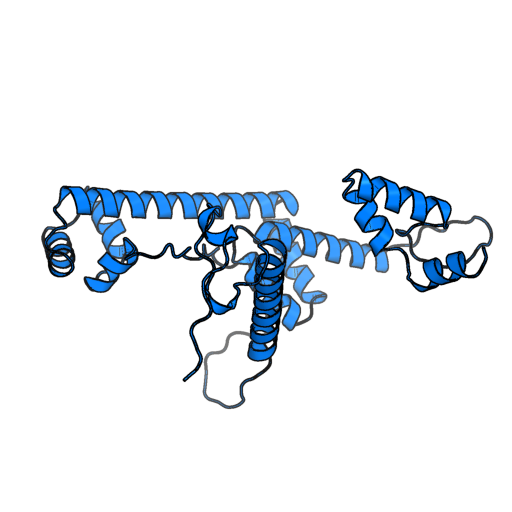4.178 11.734 1.00 80.94 87 ARG A C 1
ATOM 672 O O . ARG A 1 87 ? -14.379 -3.847 11.473 1.00 80.94 87 ARG A O 1
ATOM 679 N N . ASP A 1 88 ? -12.912 -5.394 12.179 1.00 83.25 88 ASP A N 1
ATOM 680 C CA . ASP A 1 88 ? -13.898 -6.469 12.341 1.00 83.25 88 ASP A CA 1
ATOM 681 C C . ASP A 1 88 ? -14.946 -6.122 13.398 1.00 83.25 88 ASP A C 1
ATOM 683 O O . ASP A 1 88 ? -16.130 -6.375 13.204 1.00 83.25 88 ASP A O 1
ATOM 687 N N . VAL A 1 89 ? -14.538 -5.496 14.506 1.00 83.50 89 VAL A N 1
ATOM 688 C CA . VAL A 1 89 ? -15.466 -5.056 15.560 1.00 83.50 89 VAL A CA 1
ATOM 689 C C . VAL A 1 89 ? -16.443 -3.994 15.039 1.00 83.50 89 VAL A C 1
ATOM 691 O O . VAL A 1 89 ? -17.633 -4.056 15.354 1.00 83.50 89 VAL A O 1
ATOM 694 N N . ILE A 1 90 ? -15.967 -3.048 14.225 1.00 87.44 90 ILE A N 1
ATOM 695 C CA . ILE A 1 90 ? -16.807 -2.024 13.582 1.00 87.44 90 ILE A CA 1
ATOM 696 C C . ILE A 1 90 ? -17.739 -2.661 12.544 1.00 87.44 90 ILE A C 1
ATOM 698 O O . ILE A 1 90 ? -18.944 -2.404 12.563 1.00 87.44 90 ILE A O 1
ATOM 702 N N . GLY A 1 91 ? -17.215 -3.550 11.697 1.00 88.12 91 GLY A N 1
ATOM 703 C CA . GLY A 1 91 ? -18.001 -4.256 10.685 1.00 88.12 91 GLY A CA 1
ATOM 704 C C . GLY A 1 91 ? -19.093 -5.140 11.293 1.00 88.12 91 GLY A C 1
ATOM 705 O O . GLY A 1 91 ? -20.239 -5.108 10.848 1.00 88.12 91 GLY A O 1
ATOM 706 N N . LEU A 1 92 ? -18.789 -5.863 12.375 1.00 88.56 92 LEU A N 1
ATOM 707 C CA . LEU A 1 92 ? -19.766 -6.665 13.123 1.00 88.56 92 LEU A CA 1
ATOM 708 C C . LEU A 1 92 ? -20.847 -5.814 13.799 1.00 88.56 92 LEU A C 1
ATOM 710 O O . LEU A 1 92 ? -21.952 -6.304 14.032 1.00 88.56 92 LEU A O 1
ATOM 714 N N . ALA A 1 93 ? -20.557 -4.546 14.097 1.00 89.12 93 ALA A N 1
ATOM 715 C CA . ALA A 1 93 ? -21.545 -3.601 14.611 1.00 89.12 93 ALA A CA 1
ATOM 716 C C . ALA A 1 93 ? -22.474 -3.058 13.510 1.00 89.12 93 ALA A C 1
ATOM 718 O O . ALA A 1 93 ? -23.393 -2.298 13.818 1.00 89.12 93 ALA A O 1
ATOM 719 N N . GLY A 1 94 ? -22.250 -3.443 12.246 1.00 91.75 94 GLY A N 1
ATOM 720 C CA . GLY A 1 94 ? -22.972 -2.926 11.085 1.00 91.75 94 GLY A CA 1
ATOM 721 C C . GLY A 1 94 ? -22.605 -1.481 10.750 1.00 91.75 94 GLY A C 1
ATOM 722 O O . GLY A 1 94 ? -23.404 -0.778 10.137 1.00 91.75 94 GLY A O 1
ATOM 723 N N . LEU A 1 95 ? -21.433 -1.022 11.194 1.00 92.88 95 LEU A N 1
ATOM 724 C CA . LEU A 1 95 ? -20.946 0.335 10.978 1.00 92.88 95 LEU A CA 1
ATOM 725 C C . LEU A 1 95 ? -19.923 0.359 9.838 1.00 92.88 95 LEU A C 1
ATOM 727 O O . LEU A 1 95 ? -19.203 -0.615 9.613 1.00 92.88 95 LEU A O 1
ATOM 731 N N . ASN A 1 96 ? -19.838 1.492 9.142 1.00 92.19 96 ASN A N 1
ATOM 732 C CA . ASN A 1 96 ? -18.773 1.766 8.183 1.00 92.19 96 ASN A CA 1
ATOM 733 C C . ASN A 1 96 ? -17.622 2.493 8.896 1.00 92.19 96 ASN A C 1
ATOM 735 O O . ASN A 1 96 ? -17.847 3.446 9.639 1.00 92.19 96 ASN A O 1
ATOM 739 N N . GLU A 1 97 ? -16.389 2.040 8.678 1.00 88.88 97 GLU A N 1
ATOM 740 C CA . GLU A 1 97 ? -15.181 2.642 9.250 1.00 88.88 97 GLU A CA 1
ATOM 741 C C . GLU A 1 97 ? -15.014 4.120 8.874 1.00 88.88 97 GLU A C 1
ATOM 743 O O . GLU A 1 97 ? -14.688 4.930 9.739 1.00 88.88 97 GLU A O 1
ATOM 748 N N . GLU A 1 98 ? -15.277 4.486 7.617 1.00 90.00 98 GLU A N 1
ATOM 749 C CA . GLU A 1 98 ? -15.151 5.865 7.134 1.00 90.00 98 GLU A CA 1
ATOM 750 C C . GLU A 1 98 ? -16.148 6.790 7.835 1.00 90.00 98 GLU A C 1
ATOM 752 O O . GLU A 1 98 ? -15.782 7.882 8.269 1.00 90.00 98 GLU A O 1
ATOM 757 N N . ASP A 1 99 ? -17.387 6.328 8.023 1.00 92.44 99 ASP A N 1
ATOM 758 C CA . ASP A 1 99 ? -18.421 7.084 8.732 1.00 92.44 99 ASP A CA 1
ATOM 759 C C . ASP A 1 99 ? -18.083 7.241 10.220 1.00 92.44 99 ASP A C 1
ATOM 761 O O . ASP A 1 99 ? -18.287 8.312 10.790 1.00 92.44 99 ASP A O 1
ATOM 765 N N . VAL A 1 100 ? -17.525 6.200 10.849 1.00 91.69 100 VAL A N 1
ATOM 766 C CA . VAL A 1 100 ? -17.081 6.237 12.253 1.00 91.69 100 VAL A CA 1
ATOM 767 C C . VAL A 1 100 ? -15.922 7.218 12.438 1.00 91.69 100 VAL A C 1
ATOM 769 O O . VAL A 1 100 ? -15.929 7.995 13.392 1.00 91.69 100 VAL A O 1
ATOM 772 N N . LEU A 1 101 ? -14.939 7.211 11.533 1.00 91.56 101 LEU A N 1
ATOM 773 C CA . LEU A 1 101 ? -13.814 8.150 11.567 1.00 91.56 101 LEU A CA 1
ATOM 774 C C . LEU A 1 101 ? -14.270 9.589 11.309 1.00 91.56 101 LEU A C 1
ATOM 776 O O . LEU A 1 101 ? -13.858 10.498 12.026 1.00 91.56 101 LEU A O 1
ATOM 780 N N . LYS A 1 102 ? -15.165 9.793 10.339 1.00 92.81 102 LYS A N 1
ATOM 781 C CA . LYS A 1 102 ? -15.741 11.108 10.051 1.00 92.81 102 LYS A CA 1
ATOM 782 C C . LYS A 1 102 ? -16.531 11.647 11.239 1.00 92.81 102 LYS A C 1
ATOM 784 O O . LYS A 1 102 ? -16.353 12.795 11.629 1.00 92.81 102 LYS A O 1
ATOM 789 N N . GLU A 1 103 ? -17.375 10.814 11.841 1.00 92.50 103 GLU A N 1
ATOM 790 C CA . GLU A 1 103 ? -18.137 11.187 13.030 1.00 92.50 103 GLU A CA 1
ATOM 791 C C . GLU A 1 103 ? -17.220 11.574 14.190 1.00 92.50 103 GLU A C 1
ATOM 793 O O . GLU A 1 103 ? -17.487 12.564 14.872 1.00 92.50 103 GLU A O 1
ATOM 798 N N . TRP A 1 104 ? -16.137 10.819 14.379 1.00 92.12 104 TRP A N 1
ATOM 799 C CA . TRP A 1 104 ? -15.119 11.119 15.373 1.00 92.12 104 TRP A CA 1
ATOM 800 C C . TRP A 1 104 ? -14.476 12.490 15.144 1.00 92.12 104 TRP A C 1
ATOM 802 O O . TRP A 1 104 ? -14.389 13.286 16.079 1.00 92.12 104 TRP A O 1
ATOM 812 N N . ASP A 1 105 ? -14.039 12.767 13.912 1.00 91.44 105 ASP A N 1
ATOM 813 C CA . ASP A 1 105 ? -13.384 14.025 13.541 1.00 91.44 105 ASP A CA 1
ATOM 814 C C . ASP A 1 105 ? -14.331 15.236 13.654 1.00 91.44 105 ASP A C 1
ATOM 816 O O . ASP A 1 105 ? -13.891 16.327 14.012 1.00 91.44 105 ASP A O 1
ATOM 820 N N . GLU A 1 106 ? -15.628 15.054 13.390 1.00 93.44 106 GLU A N 1
ATOM 821 C CA . GLU A 1 106 ? -16.635 16.122 13.461 1.00 93.44 106 GLU A CA 1
ATOM 822 C C . GLU A 1 106 ? -17.087 16.447 14.893 1.00 93.44 106 GLU A C 1
ATOM 824 O O . GLU A 1 106 ? -17.423 17.597 15.180 1.00 93.44 106 GLU A O 1
ATOM 829 N N . ASN A 1 107 ? -17.125 15.454 15.789 1.00 88.69 107 ASN A N 1
ATOM 830 C CA . ASN A 1 107 ? -17.746 15.594 17.114 1.00 88.69 107 ASN A CA 1
ATOM 831 C C . ASN A 1 107 ? -16.758 15.490 18.290 1.00 88.69 107 ASN A C 1
ATOM 833 O O . ASN A 1 107 ? -17.197 15.502 19.440 1.00 88.69 107 ASN A O 1
ATOM 837 N N . ASP A 1 108 ? -15.453 15.378 18.018 1.00 87.25 108 ASP A N 1
ATOM 838 C CA . ASP A 1 108 ? -14.406 15.086 19.016 1.00 87.25 108 ASP A CA 1
ATOM 839 C C . ASP A 1 108 ? -14.713 13.804 19.825 1.00 87.25 108 ASP A C 1
ATOM 841 O O . ASP A 1 108 ? -14.527 13.709 21.041 1.00 87.25 108 ASP A O 1
ATOM 845 N N . GLY A 1 109 ? -15.264 12.805 19.127 1.00 89.75 109 GLY A N 1
ATOM 846 C CA . GLY A 1 109 ? -15.738 11.544 19.693 1.00 89.75 109 GLY A CA 1
ATOM 847 C C . GLY A 1 109 ? -16.904 10.939 18.910 1.00 89.75 109 GLY A C 1
ATOM 848 O O . GLY A 1 109 ? -17.421 11.533 17.971 1.00 89.75 109 GLY A O 1
ATOM 849 N N . LEU A 1 110 ? -17.343 9.737 19.296 1.00 92.19 110 LEU A N 1
ATOM 850 C CA . LEU A 1 110 ? -18.509 9.102 18.669 1.00 92.19 110 LEU A CA 1
ATOM 851 C C . LEU A 1 110 ? -19.833 9.568 19.280 1.00 92.19 110 LEU A C 1
ATOM 853 O O . LEU A 1 110 ? -19.915 9.933 20.457 1.00 92.19 110 LEU A O 1
ATOM 857 N N . LYS A 1 111 ? -20.909 9.463 18.506 1.00 94.50 111 LYS A N 1
ATOM 858 C CA . LYS A 1 111 ? -22.272 9.632 19.000 1.00 94.50 111 LYS A CA 1
ATOM 859 C C . LYS A 1 111 ? -22.667 8.475 19.930 1.00 94.50 111 LYS A C 1
ATOM 861 O O . LYS A 1 111 ? -22.144 7.357 19.817 1.00 94.50 111 LYS A O 1
ATOM 866 N N . PRO A 1 112 ? -23.602 8.703 20.872 1.00 94.06 112 PRO A N 1
ATOM 867 C CA . PRO A 1 112 ? -24.083 7.668 21.790 1.00 94.06 112 PRO A CA 1
ATOM 868 C C . PRO A 1 112 ? -24.576 6.394 21.093 1.00 94.06 112 PRO A C 1
ATOM 870 O O . PRO A 1 112 ? -24.366 5.293 21.607 1.00 94.06 112 PRO A O 1
ATOM 873 N N . GLU A 1 113 ? -25.204 6.539 19.929 1.00 94.06 113 GLU A N 1
ATOM 874 C CA . GLU A 1 113 ? -25.749 5.452 19.117 1.00 94.06 113 GLU A CA 1
ATOM 875 C C . GLU A 1 113 ? -24.637 4.532 18.603 1.00 94.06 113 GLU A C 1
ATOM 877 O O . GLU A 1 113 ? -24.750 3.307 18.693 1.00 94.06 113 GLU A O 1
ATOM 882 N N . THR A 1 114 ? -23.528 5.115 18.152 1.00 93.00 114 THR A N 1
ATOM 883 C CA . THR A 1 114 ? -22.352 4.406 17.638 1.00 93.00 114 THR A CA 1
ATOM 884 C C . THR A 1 114 ? -21.653 3.625 18.752 1.00 93.00 114 THR A C 1
ATOM 886 O O . THR A 1 114 ? -21.351 2.440 18.593 1.00 93.00 114 THR A O 1
ATOM 889 N N . TYR A 1 115 ? -21.498 4.219 19.945 1.00 92.88 115 TYR A N 1
ATOM 890 C CA . TYR A 1 115 ? -21.021 3.476 21.122 1.00 92.88 115 TYR A CA 1
ATOM 891 C C . TYR A 1 115 ? -21.951 2.318 21.493 1.00 92.88 115 TYR A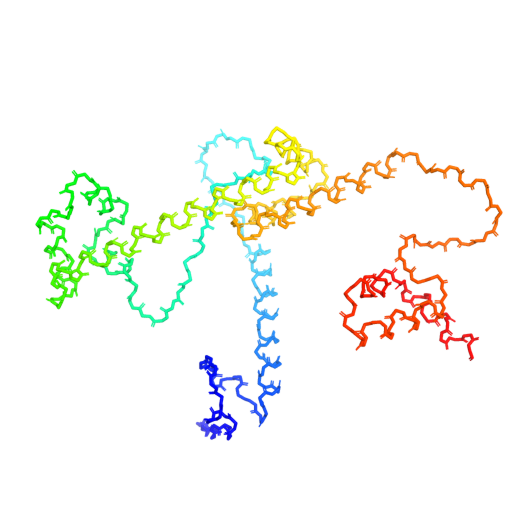 C 1
ATOM 893 O O . TYR A 1 115 ? -21.482 1.242 21.869 1.00 92.88 115 TYR A O 1
ATOM 901 N N . ALA A 1 116 ? -23.269 2.526 21.420 1.00 92.75 116 ALA A N 1
ATOM 902 C CA . ALA A 1 116 ? -24.241 1.486 21.732 1.00 92.75 116 ALA A CA 1
ATOM 903 C C . ALA A 1 116 ? -24.176 0.330 20.722 1.00 92.75 116 ALA A C 1
ATOM 905 O O . ALA A 1 116 ? -24.265 -0.828 21.131 1.00 92.75 116 ALA A O 1
ATOM 906 N N . ALA A 1 117 ? -23.980 0.620 19.433 1.00 92.75 117 ALA A N 1
ATOM 907 C CA . ALA A 1 117 ? -23.790 -0.387 18.392 1.00 92.75 117 ALA A CA 1
ATOM 908 C C . ALA A 1 117 ? -22.525 -1.228 18.637 1.00 92.75 117 ALA A C 1
ATOM 910 O O . ALA A 1 117 ? -22.605 -2.454 18.673 1.00 92.75 117 ALA A O 1
ATOM 911 N N . LEU A 1 118 ? -21.389 -0.589 18.932 1.00 89.75 118 LEU A N 1
ATOM 912 C CA . LEU A 1 118 ? -20.135 -1.291 19.239 1.00 89.75 118 LEU A CA 1
ATOM 913 C C . LEU A 1 118 ? -20.244 -2.147 20.511 1.00 89.75 118 LEU A C 1
ATOM 915 O O . LEU A 1 118 ? -19.772 -3.284 20.555 1.00 89.75 118 LEU A O 1
ATOM 919 N N . ARG A 1 119 ? -20.943 -1.653 21.538 1.00 89.44 119 ARG A N 1
ATOM 920 C CA . ARG A 1 119 ? -21.154 -2.398 22.787 1.00 89.44 119 ARG A CA 1
ATOM 921 C C . ARG A 1 119 ? -22.083 -3.606 22.629 1.00 89.44 119 ARG A C 1
ATOM 923 O O . ARG A 1 119 ? -21.978 -4.546 23.415 1.00 89.44 119 ARG A O 1
ATOM 930 N N . LYS A 1 120 ? -22.976 -3.613 21.630 1.00 90.44 120 LYS A N 1
ATOM 931 C CA . LYS A 1 120 ? -23.787 -4.801 21.301 1.00 90.44 120 LYS A CA 1
ATOM 932 C C . LYS A 1 120 ? -22.926 -5.951 20.783 1.00 90.44 120 LYS A C 1
ATOM 934 O O . LYS A 1 120 ? -23.247 -7.098 21.071 1.00 90.44 120 LYS A O 1
ATOM 939 N N . V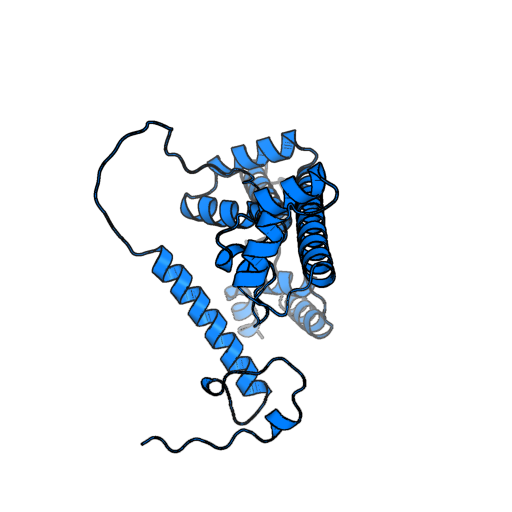AL A 1 121 ? -21.846 -5.649 20.061 1.00 88.38 121 VAL A N 1
ATOM 940 C CA . VAL A 1 121 ? -20.892 -6.658 19.571 1.00 88.38 121 VAL A CA 1
ATOM 941 C C . VAL A 1 121 ? -20.068 -7.216 20.723 1.00 88.38 121 VAL A C 1
ATOM 943 O O . VAL A 1 121 ? -19.898 -8.426 20.839 1.00 88.38 121 VAL A O 1
ATOM 946 N N . ASN A 1 122 ? -19.576 -6.340 21.600 1.00 84.12 122 ASN A N 1
ATOM 947 C CA . ASN A 1 122 ? -18.822 -6.754 22.773 1.00 84.12 122 ASN A CA 1
ATOM 948 C C . ASN A 1 122 ? -19.148 -5.856 23.984 1.00 84.12 122 ASN A C 1
ATOM 950 O O . ASN A 1 122 ? -18.692 -4.710 24.048 1.00 84.12 122 ASN A O 1
ATOM 954 N N . PRO A 1 123 ? -19.886 -6.374 24.988 1.00 86.00 123 PRO A N 1
ATOM 955 C CA . PRO A 1 123 ? -20.272 -5.616 26.179 1.00 86.00 123 PRO A CA 1
ATOM 956 C C . PRO A 1 123 ? -19.103 -5.084 27.018 1.00 86.00 123 PRO A C 1
ATOM 958 O O . PRO A 1 123 ? -19.305 -4.141 27.791 1.00 86.00 123 PRO A O 1
ATOM 961 N N . ALA A 1 124 ? -17.909 -5.677 26.875 1.00 82.44 124 ALA A N 1
ATOM 962 C CA . ALA A 1 124 ? -16.687 -5.257 27.557 1.00 82.44 124 ALA A CA 1
ATOM 963 C C . ALA A 1 124 ? -16.044 -4.003 26.932 1.00 82.44 124 ALA A C 1
ATOM 965 O O . ALA A 1 124 ? -15.170 -3.396 27.551 1.00 82.44 124 ALA A O 1
ATOM 966 N N . LEU A 1 125 ? -16.491 -3.574 25.743 1.00 83.62 125 LEU A N 1
ATOM 967 C CA . LEU A 1 125 ? -16.055 -2.327 25.114 1.00 83.62 125 LEU A CA 1
ATOM 968 C C . LEU A 1 125 ? -16.662 -1.122 25.844 1.00 83.62 125 LEU A C 1
ATOM 970 O O . LEU A 1 125 ? -17.732 -0.611 25.504 1.00 83.62 125 LEU A O 1
ATOM 974 N N . GLY A 1 126 ? -15.974 -0.666 26.890 1.00 86.88 126 GLY A N 1
ATOM 975 C CA . GLY A 1 126 ? -16.256 0.620 27.522 1.00 86.88 126 GLY A CA 1
ATOM 976 C C . GLY A 1 126 ? -15.906 1.791 26.597 1.00 86.88 126 GLY A C 1
ATOM 977 O O . GLY A 1 126 ? -15.081 1.649 25.698 1.00 86.88 126 GLY A O 1
ATOM 978 N N . ARG A 1 127 ? -16.484 2.977 26.848 1.00 88.19 127 ARG A N 1
ATOM 979 C CA . ARG A 1 127 ? -16.226 4.192 26.042 1.00 88.19 127 ARG A CA 1
ATOM 980 C C . ARG A 1 127 ? -14.732 4.479 25.867 1.00 88.19 127 ARG A C 1
ATOM 982 O O . ARG A 1 127 ? -14.297 4.731 24.757 1.00 88.19 127 ARG A O 1
ATOM 989 N N . SER A 1 128 ? -13.944 4.370 26.938 1.00 86.62 128 SER A N 1
ATOM 990 C CA . SER A 1 128 ? -12.491 4.589 26.878 1.00 86.62 128 SER A CA 1
ATOM 991 C C . SER A 1 128 ? -11.785 3.632 25.912 1.00 86.62 128 SER A C 1
ATOM 993 O O . SER A 1 128 ? -10.915 4.061 25.166 1.00 86.62 128 SER A O 1
ATOM 995 N N . LEU A 1 129 ? -12.176 2.355 25.901 1.00 84.00 129 LEU A N 1
ATOM 996 C CA . LEU A 1 129 ? -11.574 1.349 25.025 1.00 84.00 129 LEU A CA 1
ATOM 997 C C . LEU A 1 129 ? -12.010 1.544 23.567 1.00 84.00 129 LEU A C 1
ATOM 999 O O . LEU A 1 129 ? -11.204 1.385 22.660 1.00 84.00 129 LEU A O 1
ATOM 1003 N N . VAL A 1 130 ? -13.267 1.938 23.339 1.00 87.25 130 VAL A N 1
ATOM 1004 C CA . VAL A 1 130 ? -13.749 2.320 22.002 1.00 87.25 130 VAL A CA 1
ATOM 1005 C C . VAL A 1 130 ? -12.971 3.525 21.471 1.00 87.25 130 VAL A C 1
ATOM 1007 O O . VAL A 1 130 ? -12.557 3.523 20.318 1.00 87.25 130 VAL A O 1
ATOM 1010 N N . ASN A 1 131 ? -12.716 4.521 22.317 1.00 89.12 131 ASN A N 1
ATOM 1011 C CA . ASN A 1 131 ? -11.953 5.711 21.946 1.00 89.12 131 ASN A CA 1
ATOM 1012 C C . ASN A 1 131 ? -10.517 5.370 21.552 1.00 89.12 131 ASN A C 1
ATOM 1014 O O . ASN A 1 131 ? -10.018 5.851 20.539 1.00 89.12 131 ASN A O 1
ATOM 1018 N N . GLU A 1 132 ? -9.860 4.517 22.336 1.00 85.56 132 GLU A N 1
ATOM 1019 C CA . GLU A 1 132 ? -8.516 4.029 22.033 1.00 85.56 132 GLU A CA 1
ATOM 1020 C C . GLU A 1 132 ? -8.488 3.229 20.723 1.00 85.56 132 GLU A C 1
ATOM 1022 O O . GLU A 1 132 ? -7.603 3.427 19.891 1.00 85.56 132 GLU A O 1
ATOM 1027 N N . LEU A 1 133 ? -9.503 2.393 20.496 1.00 85.62 133 LEU A N 1
ATOM 1028 C CA . LEU A 1 133 ? -9.660 1.610 19.275 1.00 85.62 133 LEU A CA 1
ATOM 1029 C C . LEU A 1 133 ? -9.822 2.506 18.039 1.00 85.62 133 LEU A C 1
ATOM 1031 O O . LEU A 1 133 ? -9.086 2.335 17.068 1.00 85.62 133 LEU A O 1
ATOM 1035 N N . VAL A 1 134 ? -10.724 3.492 18.081 1.00 87.25 134 VAL A N 1
ATOM 1036 C CA . VAL A 1 134 ? -10.932 4.439 16.970 1.00 87.25 134 VAL A CA 1
ATOM 1037 C C . VAL A 1 134 ? -9.700 5.315 16.746 1.00 87.25 134 VAL A C 1
ATOM 1039 O O . VAL A 1 134 ? -9.294 5.515 15.602 1.00 87.25 134 VAL A O 1
ATOM 1042 N N . SER A 1 135 ? -9.038 5.764 17.815 1.00 84.50 135 SER A N 1
ATOM 1043 C CA . SER A 1 135 ? -7.763 6.487 17.723 1.00 84.50 135 SER A CA 1
ATOM 1044 C C . SER A 1 135 ? -6.681 5.653 17.024 1.00 84.50 135 SER A C 1
ATOM 1046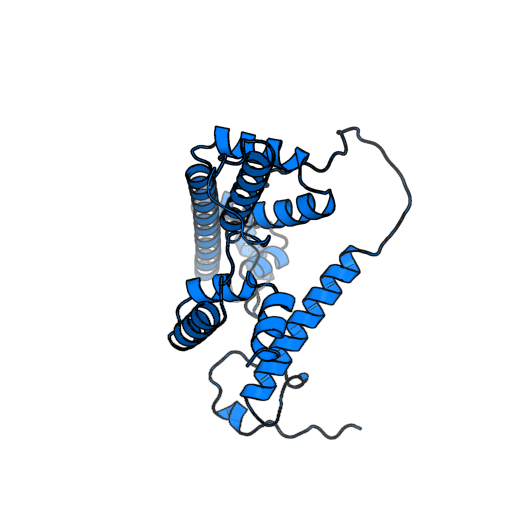 O O . SER A 1 135 ? -5.988 6.146 16.133 1.00 84.50 135 SER A O 1
ATOM 1048 N N . GLY A 1 136 ? -6.580 4.361 17.353 1.00 83.12 136 GLY A N 1
ATOM 1049 C CA . GLY A 1 136 ? -5.662 3.432 16.696 1.00 83.12 136 GLY A CA 1
ATOM 1050 C C . GLY A 1 136 ? -5.966 3.239 15.207 1.00 83.12 136 GLY A C 1
ATOM 1051 O O . GLY A 1 136 ? -5.043 3.234 14.391 1.00 83.12 136 GLY A O 1
ATOM 1052 N N . ILE A 1 137 ? -7.245 3.130 14.835 1.00 84.31 137 ILE A N 1
ATOM 1053 C CA . ILE A 1 137 ? -7.666 3.071 13.427 1.00 84.31 137 ILE A CA 1
ATOM 1054 C C . ILE A 1 137 ? -7.270 4.358 12.702 1.00 84.31 137 ILE A C 1
ATOM 1056 O O . ILE A 1 137 ? -6.631 4.298 11.654 1.00 84.31 137 ILE A O 1
ATOM 1060 N N . ARG A 1 138 ? -7.571 5.522 13.284 1.00 83.75 138 ARG A N 1
ATOM 1061 C CA . ARG A 1 138 ? -7.223 6.826 12.711 1.00 83.75 138 ARG A CA 1
ATOM 1062 C C . ARG A 1 138 ? -5.718 6.972 12.502 1.00 83.75 138 ARG A C 1
ATOM 1064 O O . ARG A 1 138 ? -5.282 7.404 11.438 1.00 83.75 138 ARG A O 1
ATOM 1071 N N . ALA A 1 139 ? -4.916 6.571 13.487 1.00 79.56 139 ALA A N 1
ATOM 1072 C CA . ALA A 1 139 ? -3.461 6.586 13.380 1.00 79.56 139 ALA A CA 1
ATOM 1073 C C . ALA A 1 139 ? -2.967 5.679 12.242 1.00 79.56 139 ALA A C 1
ATOM 1075 O O . ALA A 1 139 ? -2.099 6.081 11.468 1.00 79.56 139 ALA A O 1
ATOM 1076 N N . LYS A 1 140 ? -3.550 4.482 12.090 1.00 79.50 140 LYS A N 1
ATOM 1077 C CA . LYS A 1 140 ? -3.244 3.588 10.965 1.00 79.50 140 LYS A CA 1
ATOM 1078 C C . LYS A 1 140 ? -3.648 4.195 9.622 1.00 79.50 140 LYS A C 1
ATOM 1080 O O . LYS A 1 140 ? -2.845 4.156 8.696 1.00 79.50 140 LYS A O 1
ATOM 1085 N N . ALA A 1 141 ? -4.835 4.786 9.514 1.00 80.00 141 ALA A N 1
ATOM 1086 C CA . ALA A 1 141 ? -5.293 5.451 8.295 1.00 80.00 141 ALA A CA 1
ATOM 1087 C C . ALA A 1 141 ? -4.368 6.619 7.905 1.00 80.00 141 ALA A C 1
ATOM 1089 O O . ALA A 1 141 ? -3.952 6.726 6.752 1.00 80.00 141 ALA A O 1
ATOM 1090 N N . ALA A 1 142 ? -3.952 7.436 8.876 1.00 77.56 142 ALA A N 1
ATOM 1091 C CA . ALA A 1 142 ? -2.993 8.517 8.658 1.00 77.56 142 ALA A CA 1
ATOM 1092 C C . ALA A 1 142 ? -1.616 7.995 8.209 1.00 77.56 142 ALA A C 1
ATOM 1094 O O . ALA A 1 142 ? -1.019 8.537 7.278 1.00 77.56 142 ALA A O 1
ATOM 1095 N N . LEU A 1 143 ? -1.120 6.916 8.827 1.00 76.19 143 LEU A N 1
ATOM 1096 C CA . LEU A 1 143 ? 0.125 6.261 8.415 1.00 76.19 143 LEU A CA 1
ATOM 1097 C C . LEU A 1 143 ? 0.033 5.709 6.991 1.00 76.19 143 LEU A C 1
ATOM 1099 O O . LEU A 1 143 ? 0.973 5.881 6.219 1.00 76.19 143 LEU A O 1
ATOM 1103 N N . ARG A 1 144 ? -1.097 5.093 6.623 1.00 76.38 144 ARG A N 1
ATOM 1104 C CA . ARG A 1 144 ? -1.354 4.623 5.255 1.00 76.38 144 ARG A CA 1
ATOM 1105 C C . ARG A 1 144 ?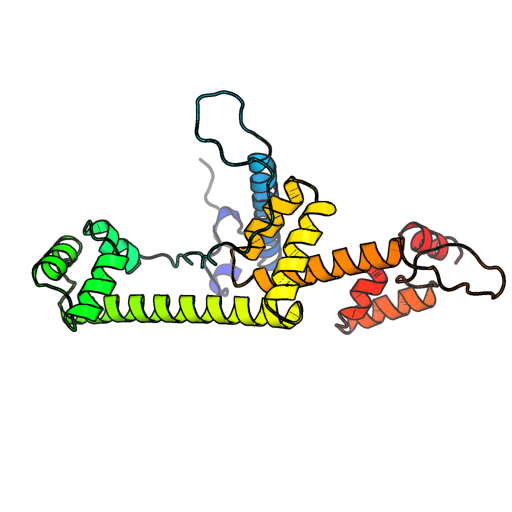 -1.296 5.782 4.261 1.00 76.38 144 ARG A C 1
ATOM 1107 O O . ARG A 1 144 ? -0.554 5.685 3.290 1.00 76.38 144 ARG A O 1
ATOM 1114 N N . GLY A 1 145 ? -1.973 6.897 4.545 1.00 75.69 145 GLY A N 1
ATOM 1115 C CA . GLY A 1 145 ? -1.913 8.100 3.706 1.00 75.69 145 GLY A CA 1
ATOM 1116 C C . GLY A 1 145 ? -0.488 8.640 3.527 1.00 75.69 145 GLY A C 1
ATOM 1117 O O . GLY A 1 145 ? -0.089 8.992 2.420 1.00 75.69 145 GLY A O 1
ATOM 1118 N N . LEU A 1 146 ? 0.320 8.626 4.592 1.00 76.88 146 LEU A N 1
ATOM 1119 C CA . LEU A 1 146 ? 1.738 9.002 4.540 1.00 76.88 146 LEU A CA 1
ATOM 1120 C C . LEU A 1 146 ? 2.586 8.048 3.689 1.00 76.88 146 LEU A C 1
ATOM 1122 O O . LEU A 1 146 ? 3.458 8.502 2.952 1.00 76.88 146 LEU A O 1
ATOM 1126 N N . ILE A 1 147 ? 2.365 6.737 3.803 1.00 78.88 147 ILE A N 1
ATOM 1127 C CA . ILE A 1 147 ? 3.078 5.723 3.012 1.00 78.88 147 ILE A CA 1
ATOM 1128 C C . ILE A 1 147 ? 2.762 5.898 1.525 1.00 78.88 147 ILE A C 1
ATOM 1130 O O . ILE A 1 147 ? 3.675 5.891 0.704 1.00 78.88 147 ILE A O 1
ATOM 1134 N N . VAL A 1 148 ? 1.485 6.106 1.202 1.00 81.00 148 VAL A N 1
ATOM 1135 C CA . VAL A 1 148 ? 0.996 6.373 -0.154 1.00 81.00 148 VAL A CA 1
ATOM 1136 C C . VAL A 1 148 ? 1.652 7.624 -0.732 1.00 81.00 148 VAL A C 1
ATOM 1138 O O . VAL A 1 148 ? 2.331 7.535 -1.750 1.00 81.00 148 VAL A O 1
ATOM 1141 N N . SER A 1 149 ? 1.547 8.755 -0.033 1.00 81.50 149 SER A N 1
ATOM 1142 C CA . SER A 1 149 ? 2.123 10.027 -0.480 1.00 81.50 149 SER A CA 1
ATOM 1143 C C . SER A 1 149 ? 3.638 9.931 -0.688 1.00 81.50 149 SER A C 1
ATOM 1145 O O . SER A 1 149 ? 4.148 10.380 -1.710 1.00 81.50 149 SER A O 1
ATOM 1147 N N . LYS A 1 150 ? 4.371 9.261 0.213 1.00 85.12 150 LYS A N 1
ATOM 1148 C CA . LYS A 1 150 ? 5.814 9.041 0.031 1.00 85.12 150 LYS A CA 1
ATOM 1149 C C . LYS A 1 150 ? 6.140 8.143 -1.157 1.00 85.12 150 LYS A C 1
ATOM 1151 O O . LYS A 1 150 ? 7.154 8.362 -1.815 1.00 85.12 150 LYS A O 1
ATOM 1156 N N . ALA A 1 151 ? 5.333 7.115 -1.411 1.00 86.50 151 ALA A N 1
ATOM 1157 C CA . ALA A 1 151 ? 5.532 6.244 -2.561 1.00 86.50 151 ALA A CA 1
ATOM 1158 C C . ALA A 1 151 ? 5.306 7.003 -3.876 1.00 86.50 151 ALA A C 1
ATOM 1160 O O . ALA A 1 151 ? 6.093 6.832 -4.807 1.00 86.50 151 ALA A O 1
ATOM 1161 N N . GLU A 1 152 ? 4.293 7.872 -3.938 1.00 86.88 152 GLU A N 1
ATOM 1162 C CA . GLU A 1 152 ? 4.035 8.754 -5.084 1.00 86.88 152 GLU A CA 1
ATOM 1163 C C . GLU A 1 152 ? 5.198 9.720 -5.309 1.00 86.88 152 GLU A C 1
ATOM 1165 O O . GLU A 1 152 ? 5.787 9.714 -6.389 1.00 86.88 152 GLU A O 1
ATOM 1170 N N . GLU A 1 153 ? 5.603 10.465 -4.276 1.00 89.81 153 GLU A N 1
ATOM 1171 C CA . GLU A 1 153 ? 6.739 11.395 -4.335 1.00 89.81 153 GLU A CA 1
ATOM 1172 C C . GLU A 1 153 ? 8.020 10.700 -4.815 1.00 89.81 153 GLU A C 1
ATOM 1174 O O . GLU A 1 153 ? 8.763 11.226 -5.646 1.00 89.81 153 GLU A O 1
ATOM 1179 N N . GLU A 1 154 ? 8.281 9.490 -4.322 1.00 90.81 154 GLU A N 1
ATOM 1180 C CA . GLU A 1 154 ? 9.444 8.704 -4.715 1.00 90.81 154 GLU A CA 1
ATOM 1181 C C . GLU A 1 154 ? 9.353 8.240 -6.177 1.00 90.81 154 GLU A C 1
ATOM 1183 O O . GLU A 1 154 ? 10.335 8.344 -6.919 1.00 90.81 154 GLU A O 1
ATOM 1188 N N . CYS A 1 155 ? 8.184 7.774 -6.625 1.00 92.12 155 CYS A N 1
ATOM 1189 C CA . CYS A 1 155 ? 7.943 7.413 -8.023 1.00 92.12 155 CYS A CA 1
ATOM 1190 C C . CYS A 1 155 ? 8.146 8.614 -8.958 1.00 92.12 155 CYS A C 1
ATOM 1192 O O . CYS A 1 155 ? 8.806 8.495 -9.997 1.00 92.12 155 CYS A O 1
ATOM 1194 N N . GLU A 1 156 ? 7.631 9.783 -8.580 1.00 94.00 156 GLU A N 1
ATOM 1195 C CA . GLU A 1 156 ? 7.821 11.029 -9.319 1.00 94.00 156 GLU A CA 1
ATOM 1196 C C . GLU A 1 156 ? 9.295 11.421 -9.361 1.00 94.00 156 GLU A C 1
ATOM 1198 O O . GLU A 1 156 ? 9.834 11.696 -10.436 1.00 94.00 156 GLU A O 1
ATOM 1203 N N . ARG A 1 157 ? 9.987 11.380 -8.220 1.00 93.75 157 ARG A N 1
ATOM 1204 C CA . ARG A 1 157 ? 11.417 11.682 -8.125 1.00 93.75 157 ARG A CA 1
ATOM 1205 C C . ARG A 1 157 ? 12.249 10.766 -9.022 1.00 93.75 157 ARG A C 1
ATOM 1207 O O . ARG A 1 157 ? 13.149 11.255 -9.705 1.00 93.75 157 ARG A O 1
ATOM 1214 N N . MET A 1 158 ? 11.944 9.467 -9.062 1.00 90.44 158 MET A N 1
ATOM 1215 C CA . MET A 1 158 ? 12.623 8.503 -9.938 1.00 90.44 158 MET A CA 1
ATOM 1216 C C . MET A 1 158 ? 12.408 8.811 -11.423 1.00 90.44 158 MET A C 1
ATOM 1218 O O . MET A 1 158 ? 13.353 8.737 -12.208 1.00 90.44 158 MET A O 1
ATOM 1222 N N . ALA A 1 159 ? 11.186 9.172 -11.819 1.00 92.56 159 ALA A N 1
ATOM 1223 C CA . ALA A 1 159 ? 10.878 9.530 -13.202 1.00 92.56 159 ALA A CA 1
ATOM 1224 C C . ALA A 1 159 ? 11.379 10.935 -13.598 1.00 92.56 159 ALA A C 1
ATOM 1226 O O . ALA A 1 159 ? 11.474 11.251 -14.788 1.00 92.56 159 ALA A O 1
ATOM 1227 N N . GLY A 1 160 ? 11.730 11.772 -12.617 1.00 92.69 160 GLY A N 1
ATOM 1228 C CA . GLY A 1 160 ? 12.179 13.151 -12.803 1.00 92.69 160 GLY A CA 1
ATOM 1229 C C . GLY A 1 160 ? 11.042 14.181 -12.830 1.00 92.69 160 GLY A C 1
ATOM 1230 O O . GLY A 1 160 ? 11.173 15.192 -13.522 1.00 92.69 160 GLY A O 1
ATOM 1231 N N . GLY A 1 161 ? 9.946 13.901 -12.121 1.00 95.00 161 GLY A N 1
ATOM 1232 C CA . GLY A 1 161 ? 8.755 14.735 -11.940 1.00 95.00 161 GLY A CA 1
ATOM 1233 C C . GLY A 1 161 ? 7.455 14.026 -12.343 1.00 95.00 161 GLY A C 1
ATOM 1234 O O . GLY A 1 161 ? 7.477 13.091 -13.148 1.00 95.00 161 GLY A O 1
ATOM 1235 N N . ALA A 1 162 ? 6.320 14.513 -11.832 1.00 91.31 162 ALA A N 1
ATOM 1236 C CA . ALA A 1 162 ? 4.978 13.990 -12.118 1.00 91.31 162 ALA A CA 1
ATOM 1237 C C . ALA A 1 162 ? 4.670 13.887 -13.625 1.00 91.31 162 ALA A C 1
ATOM 1239 O O . ALA A 1 162 ? 4.202 12.854 -14.110 1.00 91.31 162 ALA A O 1
ATOM 1240 N N . ASP A 1 163 ? 5.021 14.917 -14.402 1.00 93.94 163 ASP A N 1
ATOM 1241 C CA . ASP A 1 163 ? 4.797 14.931 -15.853 1.00 93.94 163 ASP A CA 1
ATOM 1242 C C . ASP A 1 163 ? 5.582 13.827 -16.571 1.00 93.94 163 ASP A C 1
ATOM 1244 O O . ASP A 1 163 ? 5.066 13.159 -17.473 1.00 93.94 163 ASP A O 1
ATOM 1248 N N . LYS A 1 164 ? 6.833 13.596 -16.151 1.00 92.69 164 LYS A N 1
ATOM 1249 C CA . LYS A 1 164 ? 7.688 12.554 -16.731 1.00 92.69 164 LYS A CA 1
ATOM 1250 C C . LYS A 1 164 ? 7.238 11.160 -16.323 1.00 92.69 164 LYS A C 1
ATOM 1252 O O . LYS A 1 164 ? 7.341 10.245 -17.136 1.00 92.69 164 LYS A O 1
ATOM 1257 N N . LEU A 1 165 ? 6.711 11.004 -15.111 1.00 93.81 165 LEU A N 1
ATOM 1258 C CA . LEU A 1 165 ? 6.086 9.762 -14.669 1.00 93.81 165 LEU A CA 1
ATOM 1259 C C . LEU A 1 165 ? 4.849 9.448 -15.518 1.00 93.81 165 LEU A C 1
ATOM 1261 O O . LEU A 1 165 ? 4.740 8.354 -16.065 1.00 93.81 165 LEU A O 1
ATOM 1265 N N . SER A 1 166 ? 3.963 10.426 -15.723 1.00 93.44 166 SER A N 1
ATOM 1266 C CA . SER A 1 166 ? 2.792 10.275 -16.597 1.00 93.44 166 SER A CA 1
ATOM 1267 C C . SER A 1 166 ? 3.188 9.918 -18.035 1.00 93.44 166 SER A C 1
ATOM 1269 O O . SER A 1 166 ? 2.595 9.029 -18.651 1.00 93.44 166 SER A O 1
ATOM 1271 N N . ALA A 1 167 ? 4.223 10.573 -18.569 1.00 92.19 167 ALA A N 1
ATOM 1272 C CA . ALA A 1 167 ? 4.760 10.265 -19.890 1.00 92.19 167 ALA A CA 1
ATOM 1273 C C . ALA A 1 167 ? 5.334 8.841 -19.965 1.00 92.19 167 ALA A C 1
ATOM 1275 O O . ALA A 1 167 ? 5.026 8.125 -20.914 1.00 92.19 167 ALA A O 1
ATOM 1276 N N . LEU A 1 168 ? 6.094 8.408 -18.952 1.00 93.38 168 LEU A N 1
ATOM 1277 C CA . LEU A 1 168 ? 6.638 7.051 -18.862 1.00 93.38 168 LEU A CA 1
ATOM 1278 C C . LEU A 1 168 ? 5.527 5.997 -18.874 1.00 93.38 168 LEU A C 1
ATOM 1280 O O . LEU A 1 168 ? 5.629 5.022 -19.607 1.00 93.38 168 LEU A O 1
ATOM 1284 N N . LEU A 1 169 ? 4.457 6.193 -18.101 1.00 93.56 169 LEU A N 1
ATOM 1285 C CA . LEU A 1 169 ? 3.329 5.256 -18.057 1.00 93.56 169 LEU A CA 1
ATOM 1286 C C . LEU A 1 169 ? 2.585 5.193 -19.396 1.00 93.56 169 LEU A C 1
ATOM 1288 O O . LEU A 1 169 ? 2.143 4.124 -19.813 1.00 93.56 169 LEU A O 1
ATOM 1292 N N . LYS A 1 170 ? 2.465 6.327 -20.099 1.00 92.19 170 LYS A N 1
ATOM 1293 C CA . LYS A 1 170 ? 1.898 6.370 -21.454 1.00 92.19 170 LYS A CA 1
ATOM 1294 C C . LYS A 1 170 ? 2.785 5.640 -22.460 1.00 92.19 170 LYS A C 1
ATOM 1296 O O . LYS A 1 170 ? 2.257 4.849 -23.234 1.00 92.19 170 LYS A O 1
ATOM 1301 N N . GLU A 1 171 ? 4.093 5.891 -22.428 1.00 90.12 171 GLU A N 1
ATOM 1302 C CA . GLU A 1 171 ? 5.096 5.236 -23.278 1.00 90.12 171 GLU A CA 1
ATOM 1303 C C . GLU A 1 171 ? 5.134 3.727 -23.009 1.00 90.12 171 GLU A C 1
ATOM 1305 O O . GLU A 1 171 ? 5.156 2.940 -23.942 1.00 90.12 171 GLU A O 1
ATOM 1310 N N . ALA A 1 172 ? 5.012 3.300 -21.753 1.00 90.75 172 ALA A N 1
ATOM 1311 C CA . ALA A 1 172 ? 4.983 1.889 -21.385 1.00 90.75 172 ALA A CA 1
ATOM 1312 C C . ALA A 1 172 ? 3.837 1.095 -22.030 1.00 90.75 172 ALA A C 1
ATOM 1314 O O . ALA A 1 172 ? 4.008 -0.080 -22.346 1.00 90.75 172 ALA A O 1
ATOM 1315 N N . ASN A 1 173 ? 2.705 1.734 -22.336 1.00 88.81 173 ASN A N 1
ATOM 1316 C CA . ASN A 1 173 ? 1.618 1.071 -23.063 1.00 88.81 173 ASN A CA 1
ATOM 1317 C C . ASN A 1 173 ? 1.968 0.724 -24.519 1.00 88.81 173 ASN A C 1
ATOM 1319 O O . ASN A 1 173 ? 1.220 -0.021 -25.145 1.00 88.81 173 ASN A O 1
ATOM 1323 N N . THR A 1 174 ? 3.041 1.281 -25.091 1.00 88.62 174 THR A N 1
ATOM 1324 C CA . THR A 1 174 ? 3.420 1.003 -26.486 1.00 88.62 174 THR A CA 1
ATOM 1325 C C . THR A 1 174 ? 4.323 -0.217 -26.622 1.00 88.62 174 THR A C 1
ATOM 1327 O O . THR A 1 174 ? 4.379 -0.794 -27.706 1.00 88.62 174 THR A O 1
ATOM 1330 N N . PHE A 1 175 ? 5.010 -0.620 -25.548 1.00 84.38 175 PHE A N 1
ATOM 1331 C CA . PHE A 1 175 ? 5.975 -1.721 -25.576 1.00 84.38 175 PHE A CA 1
ATOM 1332 C C . PHE A 1 175 ? 5.643 -2.887 -24.639 1.00 84.38 175 PHE A C 1
ATOM 1334 O O . PHE A 1 175 ? 6.267 -3.937 -24.766 1.00 84.38 175 PHE A O 1
ATOM 1341 N N . LEU A 1 176 ? 4.686 -2.736 -23.718 1.00 86.88 176 LEU A N 1
ATOM 1342 C CA . LEU A 1 176 ? 4.230 -3.828 -22.857 1.00 86.88 176 LEU A CA 1
ATOM 1343 C C . LEU A 1 176 ? 3.080 -4.612 -23.488 1.00 86.88 176 LEU A C 1
ATOM 1345 O O . LEU A 1 176 ? 2.153 -4.042 -24.066 1.00 86.88 176 LEU A O 1
ATOM 1349 N N . GLY A 1 177 ? 3.104 -5.930 -23.306 1.00 85.56 177 GLY A N 1
ATOM 1350 C CA . GLY A 1 177 ? 1.974 -6.790 -23.630 1.00 85.56 177 GLY A CA 1
ATOM 1351 C C . GLY A 1 177 ? 0.811 -6.632 -22.633 1.00 85.56 177 GLY A C 1
ATOM 1352 O O . GLY A 1 177 ? 1.025 -6.239 -21.485 1.00 85.56 177 GLY A O 1
ATOM 1353 N N . PRO A 1 178 ? -0.429 -7.009 -23.007 1.00 78.81 178 PRO A N 1
ATOM 1354 C CA . PRO A 1 178 ? -1.604 -6.880 -22.135 1.00 78.81 178 PRO A CA 1
ATOM 1355 C C . PRO A 1 178 ? -1.453 -7.537 -20.751 1.00 78.81 178 PRO A C 1
ATOM 1357 O O . PRO A 1 178 ? -1.845 -6.947 -19.749 1.00 78.81 178 PRO A O 1
ATOM 1360 N N . GLY A 1 179 ? -0.833 -8.722 -20.675 1.00 78.62 179 GLY A N 1
ATOM 1361 C CA . GLY A 1 179 ? -0.594 -9.411 -19.398 1.00 78.62 179 GLY A CA 1
ATOM 1362 C C . GLY A 1 179 ? 0.468 -8.738 -18.518 1.00 78.62 179 GLY A C 1
ATOM 1363 O O . GLY A 1 179 ? 0.384 -8.784 -17.292 1.00 78.62 179 GLY A O 1
ATOM 1364 N N . GLU A 1 180 ? 1.446 -8.059 -19.123 1.00 85.75 180 GLU A N 1
ATOM 1365 C CA . GLU A 1 180 ? 2.458 -7.295 -18.386 1.00 85.75 180 GLU A CA 1
ATOM 1366 C C . GLU A 1 180 ? 1.856 -6.007 -17.822 1.00 85.75 180 GLU A C 1
ATOM 1368 O O . GLU A 1 180 ? 2.135 -5.649 -16.678 1.00 85.75 180 GLU A O 1
ATOM 1373 N N . ILE A 1 181 ? 0.971 -5.351 -18.583 1.00 86.38 181 ILE A N 1
ATOM 1374 C CA . ILE A 1 181 ? 0.238 -4.157 -18.140 1.00 86.38 181 ILE A CA 1
ATOM 1375 C C . ILE A 1 181 ? -0.566 -4.452 -16.870 1.00 86.38 181 ILE A C 1
ATOM 1377 O O . ILE A 1 181 ? -0.536 -3.660 -15.930 1.00 86.38 181 ILE A O 1
ATOM 1381 N N . GLU A 1 182 ? -1.256 -5.591 -16.800 1.00 86.38 182 GLU A N 1
ATOM 1382 C CA . GLU A 1 182 ? -1.993 -5.990 -15.594 1.00 86.38 182 GLU A CA 1
ATOM 1383 C C . GLU A 1 182 ? -1.071 -6.220 -14.390 1.00 86.38 182 GLU A C 1
ATOM 1385 O O . GLU A 1 182 ? -1.370 -5.758 -13.284 1.00 86.38 182 GLU A O 1
ATOM 1390 N N . GLY A 1 183 ? 0.066 -6.891 -14.599 1.00 86.94 183 GLY A N 1
ATOM 1391 C CA . GLY A 1 183 ? 1.066 -7.113 -13.555 1.00 86.94 183 GLY A CA 1
ATOM 1392 C C . GLY A 1 183 ? 1.631 -5.802 -13.008 1.00 86.94 183 GLY A C 1
ATOM 1393 O O . GLY A 1 183 ? 1.634 -5.580 -11.796 1.00 86.94 183 GLY A O 1
ATOM 1394 N N . PHE A 1 184 ? 2.029 -4.893 -13.898 1.00 89.69 184 PHE A N 1
ATOM 1395 C CA . PHE A 1 184 ? 2.528 -3.574 -13.522 1.00 89.69 184 PHE A CA 1
ATOM 1396 C C . PHE A 1 184 ? 1.456 -2.710 -12.859 1.00 89.69 184 PHE A C 1
ATOM 1398 O O . PHE A 1 184 ? 1.759 -2.048 -11.874 1.00 89.69 184 PHE A O 1
ATOM 1405 N N . ASN A 1 185 ? 0.203 -2.753 -13.315 1.00 87.94 185 ASN A N 1
ATOM 1406 C CA . ASN A 1 185 ? -0.900 -2.055 -12.650 1.00 87.94 185 ASN A CA 1
ATOM 1407 C C . ASN A 1 185 ? -1.117 -2.552 -11.217 1.00 87.94 185 ASN A C 1
ATOM 1409 O O . ASN A 1 185 ? -1.409 -1.747 -10.337 1.00 87.94 185 ASN A O 1
ATOM 1413 N N . ARG A 1 186 ? -0.954 -3.855 -10.952 1.00 87.00 186 ARG A N 1
ATOM 1414 C CA . ARG A 1 186 ? -1.025 -4.385 -9.583 1.00 87.00 186 ARG A CA 1
ATOM 1415 C C . ARG A 1 186 ? 0.105 -3.837 -8.714 1.00 87.00 186 ARG A C 1
ATOM 1417 O O . ARG A 1 186 ? -0.155 -3.420 -7.595 1.00 87.00 186 ARG A O 1
ATOM 1424 N N . MET A 1 187 ? 1.329 -3.797 -9.238 1.00 87.06 187 MET A N 1
ATOM 1425 C CA . MET A 1 187 ? 2.477 -3.255 -8.503 1.00 87.06 187 MET A CA 1
ATOM 1426 C C . MET A 1 187 ? 2.378 -1.740 -8.295 1.00 87.06 187 MET A C 1
ATOM 1428 O O . MET A 1 187 ? 2.730 -1.236 -7.241 1.00 87.06 187 MET A O 1
ATOM 1432 N N . LEU A 1 188 ? 1.881 -0.994 -9.284 1.00 88.94 188 LEU A N 1
ATOM 1433 C CA . LEU A 1 188 ? 1.699 0.458 -9.189 1.00 88.94 188 LEU A CA 1
ATOM 1434 C C . LEU A 1 188 ? 0.561 0.860 -8.246 1.00 88.94 188 LEU A C 1
ATOM 1436 O O . LEU A 1 188 ? 0.499 2.021 -7.862 1.00 88.94 188 LEU A O 1
ATOM 1440 N N . LYS A 1 189 ? -0.333 -0.070 -7.895 1.00 87.81 189 LYS A N 1
ATOM 1441 C CA . LYS A 1 189 ? -1.384 0.118 -6.886 1.00 87.81 189 LYS A CA 1
ATOM 1442 C C . LYS A 1 189 ? -0.927 -0.191 -5.469 1.00 87.81 189 LYS A C 1
ATOM 1444 O O . LYS A 1 189 ? -1.626 0.176 -4.539 1.00 87.81 189 LYS A O 1
ATOM 1449 N N . ASP A 1 190 ? 0.208 -0.843 -5.278 1.00 85.38 190 ASP A N 1
ATOM 1450 C CA . ASP A 1 190 ? 0.726 -1.120 -3.945 1.00 85.38 190 ASP A CA 1
ATOM 1451 C C . ASP A 1 190 ? 1.901 -0.170 -3.655 1.00 85.38 190 ASP A C 1
ATOM 1453 O O . ASP A 1 190 ? 2.915 -0.212 -4.356 1.00 85.38 190 ASP A O 1
ATOM 1457 N N . PRO A 1 191 ? 1.814 0.690 -2.624 1.00 82.00 191 PRO A N 1
ATOM 1458 C CA . PRO A 1 191 ? 2.849 1.686 -2.355 1.00 82.00 191 PRO A CA 1
ATOM 1459 C C . PRO A 1 191 ? 4.205 1.077 -1.989 1.00 82.00 191 PRO A C 1
ATOM 1461 O O . PRO A 1 191 ? 5.233 1.735 -2.152 1.00 82.00 191 PRO A O 1
ATOM 1464 N N . VAL A 1 192 ? 4.247 -0.187 -1.560 1.00 85.12 192 VAL A N 1
ATOM 1465 C CA . VAL A 1 192 ? 5.504 -0.901 -1.311 1.00 85.12 192 VAL A CA 1
ATOM 1466 C C . VAL A 1 192 ? 6.189 -1.281 -2.627 1.00 85.12 192 VAL A C 1
ATOM 1468 O O . VAL A 1 192 ? 7.415 -1.185 -2.750 1.00 85.12 192 VAL A O 1
ATOM 1471 N N . THR A 1 193 ? 5.420 -1.702 -3.631 1.00 88.88 193 THR A N 1
ATOM 1472 C CA . THR A 1 193 ? 5.959 -2.225 -4.896 1.00 88.88 193 THR A CA 1
ATOM 1473 C C . THR A 1 193 ? 5.992 -1.200 -6.032 1.00 88.88 193 THR A C 1
ATOM 1475 O O . THR A 1 193 ? 6.787 -1.369 -6.966 1.00 88.88 193 THR A O 1
ATOM 1478 N N . ALA A 1 194 ? 5.254 -0.092 -5.927 1.00 88.38 194 ALA A N 1
ATOM 1479 C CA . ALA A 1 194 ? 5.180 0.959 -6.941 1.00 88.38 194 ALA A CA 1
ATOM 1480 C C . ALA A 1 194 ? 6.552 1.550 -7.338 1.00 88.38 194 ALA A C 1
ATOM 1482 O O . ALA A 1 194 ? 6.842 1.597 -8.539 1.00 88.38 194 ALA A O 1
ATOM 1483 N N . PRO A 1 195 ? 7.477 1.888 -6.411 1.00 90.31 195 PRO A N 1
ATOM 1484 C CA . PRO A 1 195 ? 8.801 2.389 -6.799 1.00 90.31 195 PRO A CA 1
ATOM 1485 C C . PRO A 1 195 ? 9.627 1.367 -7.597 1.00 90.31 195 PRO A C 1
ATOM 1487 O O . PRO A 1 195 ? 10.375 1.719 -8.512 1.00 90.31 195 PRO A O 1
ATOM 1490 N N . SER A 1 196 ? 9.482 0.076 -7.283 1.00 88.06 196 SER A N 1
ATOM 1491 C CA . SER A 1 196 ? 10.161 -0.997 -8.020 1.00 88.06 196 SER A CA 1
ATOM 1492 C C . SER A 1 196 ? 9.582 -1.171 -9.423 1.00 88.06 196 SER A C 1
ATOM 1494 O O . SER A 1 196 ? 10.345 -1.357 -10.373 1.00 88.06 196 SER A O 1
ATOM 1496 N N . ALA A 1 197 ? 8.261 -1.045 -9.568 1.00 92.50 197 ALA A N 1
ATOM 1497 C CA . ALA A 1 197 ? 7.596 -1.034 -10.867 1.00 92.50 197 ALA A CA 1
ATOM 1498 C C . ALA A 1 197 ? 8.090 0.126 -11.742 1.00 92.50 197 ALA A C 1
ATOM 1500 O O . ALA A 1 197 ? 8.517 -0.103 -12.872 1.00 92.50 197 ALA A O 1
ATOM 1501 N N . VAL A 1 198 ? 8.132 1.353 -11.210 1.00 91.81 198 VAL A N 1
ATOM 1502 C CA . VAL A 1 198 ? 8.634 2.528 -11.946 1.00 91.81 198 VAL A CA 1
ATOM 1503 C C . VAL A 1 198 ? 10.091 2.345 -12.375 1.00 91.81 198 VAL A C 1
ATOM 1505 O O . VAL A 1 198 ? 10.434 2.628 -13.524 1.00 91.81 198 VAL A O 1
ATOM 1508 N N . ARG A 1 199 ? 10.951 1.805 -11.501 1.00 92.00 199 ARG A N 1
ATOM 1509 C CA . ARG A 1 199 ? 12.349 1.498 -11.847 1.00 92.00 199 ARG A CA 1
ATOM 1510 C C . ARG A 1 199 ? 12.455 0.500 -13.003 1.00 92.00 199 ARG A C 1
ATOM 1512 O O . ARG A 1 199 ? 13.282 0.687 -13.893 1.00 92.00 199 ARG A O 1
ATOM 1519 N N . ALA A 1 200 ? 11.628 -0.544 -12.999 1.00 91.19 200 ALA A N 1
ATOM 1520 C CA . ALA A 1 200 ? 11.602 -1.526 -14.078 1.00 91.19 200 ALA A CA 1
ATOM 1521 C C . ALA A 1 200 ? 11.119 -0.908 -15.402 1.00 91.19 200 ALA A C 1
ATOM 1523 O O . ALA A 1 200 ? 11.757 -1.121 -16.431 1.00 91.19 200 ALA A O 1
ATOM 1524 N N . LEU A 1 201 ? 10.073 -0.075 -15.372 1.00 92.19 201 LEU A N 1
ATOM 1525 C CA . LEU A 1 201 ? 9.582 0.637 -16.559 1.00 92.19 201 LEU A CA 1
ATOM 1526 C C . LEU A 1 201 ? 10.636 1.582 -17.152 1.00 92.19 201 LEU A C 1
ATOM 1528 O O . LEU A 1 201 ? 10.800 1.631 -18.371 1.00 92.19 201 LEU A O 1
ATOM 1532 N N . LEU A 1 202 ? 11.388 2.298 -16.308 1.00 92.19 202 LEU A N 1
ATOM 1533 C CA . LEU A 1 202 ? 12.508 3.135 -16.753 1.00 92.19 202 LEU A CA 1
ATOM 1534 C C . LEU A 1 202 ? 13.589 2.306 -17.458 1.00 92.19 202 LEU A C 1
ATOM 1536 O O . LEU A 1 202 ? 14.015 2.666 -18.553 1.00 92.19 202 LEU A O 1
ATOM 1540 N N . ALA A 1 203 ? 13.987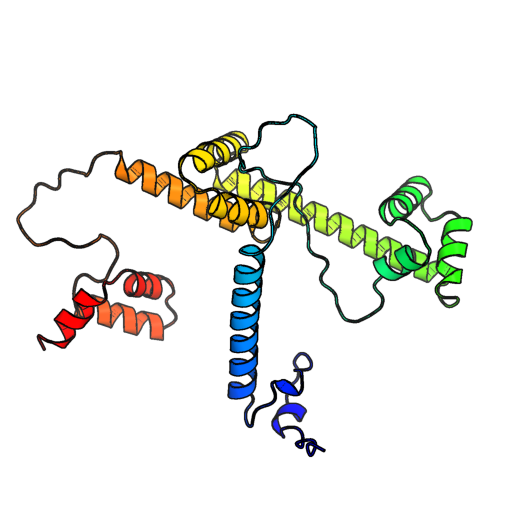 1.173 -16.872 1.00 90.31 203 ALA A N 1
ATOM 1541 C CA . ALA A 1 203 ? 14.985 0.288 -17.468 1.00 90.31 203 ALA A CA 1
ATOM 1542 C C . ALA A 1 203 ? 14.519 -0.288 -18.817 1.00 90.31 203 ALA A C 1
ATOM 1544 O O . ALA A 1 203 ? 15.302 -0.351 -19.765 1.00 90.31 203 ALA A O 1
ATOM 1545 N N . MET A 1 204 ? 13.241 -0.664 -18.927 1.00 88.31 204 MET A N 1
ATOM 1546 C CA . MET A 1 204 ? 12.647 -1.142 -20.180 1.00 88.31 204 MET A CA 1
ATOM 1547 C C . MET A 1 204 ? 12.650 -0.054 -21.255 1.00 88.31 204 MET A C 1
ATOM 1549 O O . MET A 1 204 ? 13.095 -0.302 -22.376 1.00 88.31 204 MET A O 1
ATOM 1553 N N . ARG A 1 205 ? 12.230 1.168 -20.907 1.00 89.62 205 ARG A N 1
ATOM 1554 C CA . ARG A 1 205 ? 12.269 2.325 -21.811 1.00 89.62 205 ARG A CA 1
ATOM 1555 C C . ARG A 1 205 ? 13.685 2.598 -22.325 1.00 89.62 205 ARG A C 1
ATOM 1557 O O . ARG A 1 205 ? 13.884 2.825 -23.516 1.00 89.62 205 ARG A O 1
ATOM 1564 N N . ASP A 1 206 ? 14.675 2.590 -21.439 1.00 86.38 206 ASP A N 1
ATOM 1565 C CA . ASP A 1 206 ? 16.066 2.888 -21.798 1.00 86.38 206 ASP A CA 1
ATOM 1566 C C . ASP A 1 206 ? 16.690 1.764 -22.646 1.00 86.38 206 ASP A C 1
ATOM 1568 O O . ASP A 1 206 ? 17.475 2.032 -23.560 1.00 86.38 206 ASP A O 1
ATOM 1572 N N . GLY A 1 207 ? 16.275 0.515 -22.411 1.00 82.94 207 GLY A N 1
ATOM 1573 C CA . GLY A 1 207 ? 16.569 -0.630 -23.272 1.00 82.94 207 GLY A CA 1
ATOM 1574 C C . GLY A 1 207 ? 16.014 -0.476 -24.693 1.00 82.94 207 GLY A C 1
ATOM 1575 O O . GLY A 1 207 ? 16.741 -0.725 -25.653 1.00 82.94 207 GLY A O 1
ATOM 1576 N N . GLN A 1 208 ? 14.775 0.005 -24.840 1.00 80.12 208 GLN A N 1
ATOM 1577 C CA . GLN A 1 208 ? 14.165 0.293 -26.148 1.00 80.12 208 GLN A CA 1
ATOM 1578 C C . GLN A 1 208 ? 14.900 1.429 -26.876 1.00 80.12 208 GLN A C 1
ATOM 1580 O O . GLN A 1 208 ? 15.291 1.287 -28.033 1.00 80.12 208 GLN A O 1
ATOM 1585 N N . LYS A 1 209 ? 15.199 2.532 -26.178 1.00 77.12 209 LYS A N 1
ATOM 1586 C CA . LYS A 1 209 ? 15.934 3.673 -26.762 1.00 77.12 209 LYS A CA 1
ATOM 1587 C C . LYS A 1 209 ? 17.349 3.308 -27.207 1.00 77.12 209 LYS A C 1
ATOM 1589 O O . LYS A 1 209 ? 17.836 3.847 -28.197 1.00 77.12 209 LYS A O 1
ATOM 1594 N N . SER A 1 210 ? 17.996 2.383 -26.502 1.00 63.22 210 SER A N 1
ATOM 1595 C CA . SER A 1 210 ? 19.324 1.872 -26.862 1.00 63.22 210 SER A CA 1
ATOM 1596 C C . SER A 1 210 ? 19.291 0.880 -28.035 1.00 63.22 210 SER A C 1
ATOM 1598 O O . SER A 1 210 ? 20.317 0.668 -28.678 1.00 63.22 210 SER A O 1
ATOM 1600 N N . ALA A 1 211 ? 18.137 0.267 -28.324 1.00 60.34 211 ALA A N 1
ATOM 1601 C CA . ALA A 1 211 ? 17.953 -0.594 -29.492 1.00 60.34 211 ALA A CA 1
ATOM 1602 C C . ALA A 1 211 ? 17.752 0.219 -30.786 1.00 60.34 211 ALA A C 1
ATOM 1604 O O . ALA A 1 211 ? 18.283 -0.173 -31.826 1.00 60.34 211 ALA A O 1
ATOM 1605 N N . ASP A 1 212 ? 17.071 1.368 -30.701 1.00 56.56 212 ASP A N 1
ATOM 1606 C CA . ASP A 1 212 ? 16.819 2.270 -31.840 1.00 56.56 212 ASP A CA 1
ATOM 1607 C C . ASP A 1 212 ? 17.907 3.343 -32.048 1.00 56.56 212 ASP A C 1
ATOM 1609 O O . ASP A 1 212 ? 18.072 3.872 -33.150 1.00 56.56 212 ASP A O 1
ATOM 1613 N N . GLY A 1 213 ? 18.682 3.678 -31.013 1.00 47.56 213 GLY A N 1
ATOM 1614 C CA . GLY A 1 213 ? 19.716 4.711 -31.057 1.00 47.56 213 GLY A CA 1
ATOM 1615 C C . GLY A 1 213 ? 21.127 4.143 -31.187 1.00 47.56 213 GLY A C 1
ATOM 1616 O O . GLY A 1 213 ? 21.701 3.699 -30.201 1.00 47.56 213 GLY A O 1
ATOM 1617 N N . SER A 1 214 ? 21.700 4.227 -32.392 1.00 45.84 214 SER A N 1
ATOM 1618 C CA . SER A 1 214 ? 23.143 4.223 -32.686 1.00 45.84 214 SER A CA 1
ATOM 1619 C C . SER A 1 214 ? 24.021 3.329 -31.802 1.00 45.84 214 SER A C 1
ATOM 1621 O O . SER A 1 214 ? 24.558 3.756 -30.779 1.00 45.84 214 SER A O 1
ATOM 1623 N N . ARG A 1 215 ? 24.324 2.123 -32.298 1.00 42.81 215 ARG A N 1
ATOM 1624 C CA . ARG A 1 215 ? 25.558 1.426 -31.911 1.00 42.81 215 ARG A CA 1
ATOM 1625 C C . ARG A 1 215 ? 26.726 2.411 -32.080 1.00 42.81 215 ARG A C 1
ATOM 1627 O O . ARG A 1 215 ? 26.901 2.901 -33.199 1.00 42.81 215 ARG A O 1
ATOM 1634 N N . PRO A 1 216 ? 27.540 2.713 -31.052 1.00 45.53 216 PRO A N 1
ATOM 1635 C CA . PRO A 1 216 ? 28.796 3.393 -31.311 1.00 45.53 216 PRO A CA 1
ATOM 1636 C C . PRO A 1 216 ? 29.588 2.505 -32.276 1.00 45.53 216 PRO A C 1
ATOM 1638 O O . PRO A 1 216 ? 29.772 1.314 -32.012 1.00 45.53 216 PRO A O 1
ATOM 1641 N N . LEU A 1 217 ? 30.001 3.058 -33.422 1.00 42.78 217 LEU A N 1
ATOM 1642 C CA . LEU A 1 217 ? 30.968 2.405 -34.299 1.00 42.78 217 LEU A CA 1
ATOM 1643 C C . LEU A 1 217 ? 32.266 2.247 -33.505 1.00 42.78 217 LEU A C 1
ATOM 1645 O O . LEU A 1 217 ? 33.118 3.132 -33.492 1.00 42.78 217 LEU A O 1
ATOM 1649 N N . ILE A 1 218 ? 32.421 1.111 -32.832 1.00 44.06 218 ILE A N 1
ATOM 1650 C CA . ILE A 1 218 ? 33.722 0.649 -32.374 1.00 44.06 218 ILE A CA 1
ATOM 1651 C C . ILE A 1 218 ? 34.436 0.143 -33.628 1.00 44.06 218 ILE A C 1
ATOM 1653 O O . ILE A 1 218 ? 34.356 -1.024 -34.006 1.00 44.06 218 ILE A O 1
ATOM 1657 N N . THR A 1 219 ? 35.106 1.060 -34.322 1.00 46.06 219 THR A N 1
ATOM 1658 C CA . THR A 1 219 ? 36.205 0.726 -35.225 1.00 46.06 219 THR A CA 1
ATOM 1659 C C . THR A 1 219 ? 37.363 0.225 -34.369 1.00 46.06 219 THR A C 1
ATOM 1661 O O . THR A 1 219 ? 38.108 1.016 -33.797 1.00 46.06 219 THR A O 1
ATOM 1664 N N . GLY A 1 220 ? 37.475 -1.094 -34.241 1.00 35.44 220 GLY A N 1
ATOM 1665 C CA . GLY A 1 220 ? 38.541 -1.740 -33.484 1.00 35.44 220 GLY A CA 1
ATOM 1666 C C . GLY A 1 220 ? 38.451 -3.258 -33.559 1.00 35.44 220 GLY A C 1
ATOM 1667 O O . GLY A 1 220 ? 37.895 -3.883 -32.670 1.00 35.44 220 GLY A O 1
ATOM 1668 N N . THR A 1 221 ? 38.987 -3.806 -34.650 1.00 36.56 221 THR A N 1
ATOM 1669 C CA . THR A 1 221 ? 39.662 -5.114 -34.732 1.00 36.56 221 THR A CA 1
ATOM 1670 C C . THR A 1 221 ? 38.913 -6.346 -34.188 1.00 36.56 221 THR A C 1
ATOM 1672 O O . THR A 1 221 ? 38.938 -6.652 -33.004 1.00 36.56 221 THR A O 1
ATOM 1675 N N . THR A 1 222 ? 38.303 -7.087 -35.122 1.00 45.00 222 THR A N 1
ATOM 1676 C CA . THR A 1 222 ? 38.055 -8.548 -35.130 1.00 45.00 222 THR A CA 1
ATOM 1677 C C . THR A 1 222 ? 38.199 -9.322 -33.809 1.00 45.00 222 THR A C 1
ATOM 1679 O O . THR A 1 222 ? 39.312 -9.628 -33.386 1.00 45.00 222 THR A O 1
ATOM 1682 N N . GLY A 1 223 ? 37.065 -9.784 -33.269 1.00 36.69 223 GLY A N 1
ATOM 1683 C CA . GLY A 1 223 ? 37.006 -10.844 -32.256 1.00 36.69 223 GLY A CA 1
ATOM 1684 C C . GLY A 1 223 ? 35.595 -11.079 -31.701 1.00 36.69 223 GLY A C 1
ATOM 1685 O O . GLY A 1 223 ? 35.201 -10.418 -30.756 1.00 36.69 223 GLY A O 1
ATOM 1686 N N . GLN A 1 224 ? 34.851 -11.991 -32.335 1.00 37.78 224 GLN A N 1
ATOM 1687 C CA . GLN A 1 224 ? 33.687 -12.764 -31.846 1.00 37.78 224 GLN A CA 1
ATOM 1688 C C . GLN A 1 224 ? 32.688 -12.145 -30.829 1.00 37.78 224 GLN A C 1
ATOM 1690 O O . GLN A 1 224 ? 32.928 -12.055 -29.634 1.00 37.78 224 GLN A O 1
ATOM 1695 N N . SER A 1 225 ? 31.493 -11.863 -31.359 1.00 43.78 225 SER A N 1
ATOM 1696 C CA . SER A 1 225 ? 30.126 -12.041 -30.827 1.00 43.78 225 SER A CA 1
ATOM 1697 C C . SER A 1 225 ? 29.899 -12.488 -29.360 1.00 43.78 225 SER A C 1
ATOM 1699 O O . SER A 1 225 ? 30.208 -13.621 -29.009 1.00 43.78 225 SER A O 1
ATOM 1701 N N . GLY A 1 226 ? 29.176 -11.676 -28.564 1.00 36.91 226 GLY A N 1
ATOM 1702 C CA . GLY A 1 226 ? 28.504 -12.079 -27.303 1.00 36.91 226 GLY A CA 1
ATOM 1703 C C . GLY A 1 226 ? 28.220 -10.906 -26.340 1.00 36.91 226 GLY A C 1
ATOM 1704 O O . GLY A 1 226 ? 28.986 -9.950 -26.357 1.00 36.91 226 GLY A O 1
ATOM 1705 N N . PRO A 1 227 ? 27.119 -10.898 -25.549 1.00 42.88 227 PRO A N 1
ATOM 1706 C CA . PRO A 1 227 ? 26.456 -9.681 -25.065 1.00 42.88 227 PRO A CA 1
ATOM 1707 C C . PRO A 1 227 ? 27.224 -8.956 -23.952 1.00 42.88 227 PRO A C 1
ATOM 1709 O O . PRO A 1 227 ? 27.714 -9.558 -22.998 1.00 42.88 227 PRO A O 1
ATOM 1712 N N . ALA A 1 228 ? 27.267 -7.628 -24.062 1.00 54.44 228 ALA A N 1
ATOM 1713 C CA . ALA A 1 228 ? 27.848 -6.721 -23.084 1.00 54.44 228 ALA A CA 1
ATOM 1714 C C . ALA A 1 228 ? 27.166 -6.874 -21.709 1.00 54.44 228 ALA A C 1
ATOM 1716 O O . ALA A 1 228 ? 26.100 -6.312 -21.471 1.00 54.44 228 ALA A O 1
ATOM 1717 N N . GLY A 1 229 ? 27.770 -7.643 -20.798 1.00 60.91 229 GLY A N 1
ATOM 1718 C CA . GLY A 1 229 ? 27.338 -7.695 -19.397 1.00 60.91 229 GLY A CA 1
ATOM 1719 C C . GLY A 1 229 ? 27.692 -8.958 -18.607 1.00 60.91 229 GLY A C 1
ATOM 1720 O O . GLY A 1 229 ? 27.602 -8.909 -17.383 1.00 60.91 229 GLY A O 1
ATOM 1721 N N . GLY A 1 230 ? 28.069 -10.061 -19.262 1.00 72.06 230 GLY A N 1
ATOM 1722 C CA . GLY A 1 230 ? 28.562 -11.283 -18.605 1.00 72.06 230 GLY A CA 1
ATOM 1723 C C . GLY A 1 230 ? 30.087 -11.308 -18.435 1.00 72.06 230 GLY A C 1
ATOM 1724 O O . GLY A 1 230 ? 30.786 -10.419 -18.925 1.00 72.06 230 GLY A O 1
ATOM 1725 N N . ALA A 1 231 ? 30.606 -12.335 -17.756 1.00 78.69 231 ALA A N 1
ATOM 1726 C CA . ALA A 1 231 ? 32.047 -12.584 -17.680 1.00 78.69 231 ALA A CA 1
ATOM 1727 C C . ALA A 1 231 ? 32.613 -12.877 -19.081 1.00 78.69 231 ALA A C 1
ATOM 1729 O O . ALA A 1 231 ? 32.031 -13.663 -19.832 1.00 78.69 231 ALA A O 1
ATOM 1730 N N . LYS A 1 232 ? 33.736 -12.244 -19.439 1.00 78.88 232 LYS A N 1
ATOM 1731 C CA . LYS A 1 232 ? 34.340 -12.354 -20.779 1.00 78.88 232 LYS A CA 1
ATOM 1732 C C . LYS A 1 232 ? 35.187 -13.610 -20.939 1.00 78.88 232 LYS A C 1
ATOM 1734 O O . LYS A 1 232 ? 35.367 -14.094 -22.053 1.00 78.88 232 LYS A O 1
ATOM 1739 N N . ASP A 1 233 ? 35.701 -14.133 -19.832 1.00 82.38 233 ASP A N 1
ATOM 1740 C CA . ASP A 1 233 ? 36.518 -15.337 -19.791 1.00 82.38 233 ASP A CA 1
ATOM 1741 C C . ASP A 1 233 ? 36.302 -16.135 -18.490 1.00 82.38 233 ASP A C 1
ATOM 1743 O O . ASP A 1 233 ? 35.668 -15.681 -17.529 1.00 82.38 233 ASP A O 1
ATOM 1747 N N . ALA A 1 234 ? 36.855 -17.351 -18.452 1.00 81.25 234 ALA A N 1
ATOM 1748 C CA . ALA A 1 234 ? 36.752 -18.252 -17.306 1.00 81.25 234 ALA A CA 1
ATOM 1749 C C . ALA A 1 234 ? 37.335 -17.653 -16.013 1.00 81.25 234 ALA A C 1
ATOM 1751 O O . ALA A 1 234 ? 36.888 -17.981 -14.912 1.00 81.25 234 ALA A O 1
ATOM 1752 N N . LYS A 1 235 ? 38.333 -16.768 -16.128 1.00 83.00 235 LYS A N 1
ATOM 1753 C CA . LYS A 1 235 ? 39.010 -16.146 -14.987 1.00 83.00 235 LYS A CA 1
ATOM 1754 C C . LYS A 1 235 ? 38.127 -15.070 -14.358 1.00 83.00 235 LYS A C 1
ATOM 1756 O O . LYS A 1 235 ? 38.015 -15.022 -13.133 1.00 83.00 235 LYS A O 1
ATOM 1761 N N . GLU A 1 236 ? 37.461 -14.256 -15.171 1.00 79.25 236 GLU A N 1
ATOM 1762 C CA . GLU A 1 236 ? 36.455 -13.288 -14.736 1.00 79.25 236 GLU A CA 1
ATOM 1763 C C . GLU A 1 236 ? 35.244 -13.988 -14.108 1.00 79.25 236 GLU A C 1
ATOM 1765 O O . GLU A 1 236 ? 34.763 -13.555 -13.059 1.00 79.25 236 GLU A O 1
ATOM 1770 N N . PHE A 1 237 ? 34.804 -15.118 -14.671 1.00 84.62 237 PHE A N 1
ATOM 1771 C CA . PHE A 1 237 ? 33.712 -15.911 -14.103 1.00 84.62 237 PHE A CA 1
ATOM 1772 C C . PHE A 1 237 ? 34.072 -16.495 -12.727 1.00 84.62 237 PHE A C 1
ATOM 1774 O O . PHE A 1 237 ? 33.304 -16.377 -11.769 1.00 84.62 237 PHE A O 1
ATOM 1781 N N . GLN A 1 238 ? 35.274 -17.061 -12.578 1.00 83.31 238 GLN A N 1
ATOM 1782 C CA . GLN A 1 238 ? 35.754 -17.561 -11.285 1.00 83.31 238 GLN A CA 1
ATOM 1783 C C . GLN A 1 238 ? 35.964 -16.440 -10.258 1.00 83.31 238 GLN A C 1
ATOM 1785 O O . GLN A 1 238 ? 35.705 -16.636 -9.068 1.00 83.31 238 GLN A O 1
ATOM 1790 N N . ALA A 1 239 ? 36.405 -15.257 -10.691 1.00 81.00 239 ALA A N 1
ATOM 1791 C CA . ALA A 1 239 ? 36.519 -14.091 -9.821 1.00 81.00 239 ALA A CA 1
ATOM 1792 C C . ALA A 1 239 ? 35.141 -13.614 -9.329 1.00 81.00 239 ALA A C 1
ATOM 1794 O O . ALA A 1 239 ? 34.992 -13.321 -8.142 1.00 81.00 239 ALA A O 1
ATOM 1795 N N . ALA A 1 240 ? 34.123 -13.605 -10.196 1.00 84.94 240 ALA A N 1
ATOM 1796 C CA . ALA A 1 240 ? 32.744 -13.301 -9.813 1.00 84.94 240 ALA A CA 1
ATOM 1797 C C . ALA A 1 240 ? 32.182 -14.335 -8.817 1.00 84.94 240 ALA A C 1
ATOM 1799 O O . ALA A 1 240 ? 31.623 -13.954 -7.790 1.00 84.94 240 ALA A O 1
ATOM 1800 N N . MET A 1 241 ? 32.429 -15.633 -9.036 1.00 84.31 241 MET A N 1
ATOM 1801 C CA . MET A 1 241 ? 32.045 -16.701 -8.096 1.00 84.31 241 MET A CA 1
ATOM 1802 C C . MET A 1 241 ? 32.657 -16.506 -6.700 1.00 84.31 241 MET A C 1
ATOM 1804 O O . MET A 1 241 ? 31.970 -16.671 -5.692 1.00 84.31 241 MET A O 1
ATOM 1808 N N . ARG A 1 242 ? 33.933 -16.105 -6.614 1.00 86.06 242 ARG A N 1
ATOM 1809 C CA . ARG A 1 242 ? 34.590 -15.807 -5.327 1.00 86.06 242 ARG A CA 1
ATOM 1810 C C . ARG A 1 242 ? 34.007 -14.569 -4.648 1.00 86.06 242 ARG A C 1
ATOM 1812 O O . ARG A 1 242 ? 33.860 -14.558 -3.432 1.00 86.06 242 ARG A O 1
ATOM 1819 N N . ARG A 1 243 ? 33.642 -13.540 -5.416 1.00 82.31 243 ARG A N 1
ATOM 1820 C CA . ARG A 1 243 ? 33.004 -12.325 -4.882 1.00 82.31 243 ARG A CA 1
ATOM 1821 C C . ARG A 1 243 ? 31.606 -12.605 -4.327 1.00 82.31 243 ARG A C 1
ATOM 1823 O O . ARG A 1 243 ? 31.268 -12.087 -3.268 1.00 82.31 243 ARG A O 1
ATOM 1830 N N . ILE A 1 244 ? 30.845 -13.507 -4.950 1.00 85.38 244 ILE A N 1
ATOM 1831 C CA . ILE A 1 244 ? 29.562 -13.983 -4.403 1.00 85.38 244 ILE A CA 1
ATOM 1832 C C . ILE A 1 244 ? 29.756 -14.686 -3.058 1.00 85.38 244 ILE A C 1
ATOM 1834 O O . ILE A 1 244 ? 28.992 -14.439 -2.129 1.00 85.38 244 ILE A O 1
ATOM 1838 N N . GLN A 1 245 ? 30.796 -15.515 -2.916 1.00 80.81 245 GLN A N 1
ATOM 1839 C CA . GLN A 1 245 ? 31.120 -16.150 -1.628 1.00 80.81 245 GLN A CA 1
ATOM 1840 C C . GLN A 1 245 ? 31.461 -15.126 -0.533 1.00 80.81 245 GLN A C 1
ATOM 1842 O O . GLN A 1 245 ? 31.289 -15.412 0.647 1.00 80.81 245 GLN A O 1
ATOM 1847 N N . MET A 1 246 ? 31.901 -13.927 -0.922 1.00 80.31 246 MET A N 1
ATOM 1848 C CA . MET A 1 246 ? 32.173 -12.796 -0.030 1.00 80.31 246 MET A CA 1
ATOM 1849 C C . MET A 1 246 ? 30.960 -11.865 0.167 1.00 80.31 246 MET A C 1
ATOM 1851 O O . MET A 1 246 ? 31.084 -10.847 0.841 1.00 80.31 246 MET A O 1
ATOM 1855 N N . GLY A 1 247 ? 29.787 -12.203 -0.385 1.00 73.06 247 GLY A N 1
ATOM 1856 C CA . GLY A 1 247 ? 28.541 -11.449 -0.203 1.00 73.06 247 GLY A CA 1
ATOM 1857 C C . GLY A 1 247 ? 28.328 -10.284 -1.176 1.00 73.06 247 GLY A C 1
ATOM 1858 O O . GLY A 1 247 ? 27.438 -9.463 -0.955 1.00 73.06 247 GLY A O 1
ATOM 1859 N N . ASP A 1 248 ? 29.112 -10.201 -2.250 1.00 79.62 248 ASP A N 1
ATOM 1860 C CA . ASP A 1 248 ? 28.980 -9.158 -3.268 1.00 79.62 248 ASP A CA 1
ATOM 1861 C C . ASP A 1 248 ? 27.779 -9.431 -4.192 1.00 79.62 248 ASP A C 1
ATOM 1863 O O . ASP A 1 248 ? 27.756 -10.411 -4.944 1.00 79.62 248 ASP A O 1
ATOM 1867 N N . ARG A 1 249 ? 26.766 -8.558 -4.126 1.00 76.56 249 ARG A N 1
ATOM 1868 C CA . ARG A 1 249 ? 25.525 -8.684 -4.905 1.00 76.56 249 ARG A CA 1
ATOM 1869 C C . ARG A 1 249 ? 25.717 -8.351 -6.383 1.00 76.56 249 ARG A C 1
ATOM 1871 O O . ARG A 1 249 ? 25.046 -8.962 -7.209 1.00 76.56 249 ARG A O 1
ATOM 1878 N N . ASP A 1 250 ? 26.657 -7.477 -6.728 1.00 73.75 250 ASP A N 1
ATOM 1879 C CA . ASP A 1 250 ? 26.896 -7.085 -8.122 1.00 73.75 250 ASP A CA 1
ATOM 1880 C C . ASP A 1 250 ? 27.560 -8.229 -8.904 1.00 73.75 250 ASP A C 1
ATOM 1882 O O . ASP A 1 250 ? 27.333 -8.417 -10.101 1.00 73.75 250 ASP A O 1
ATOM 1886 N N . ALA A 1 251 ? 28.332 -9.068 -8.207 1.00 78.75 251 ALA A N 1
ATOM 1887 C CA . ALA A 1 251 ? 28.927 -10.269 -8.782 1.00 78.75 251 ALA A CA 1
ATOM 1888 C C . ALA A 1 251 ? 27.876 -11.321 -9.190 1.00 78.75 251 ALA A C 1
ATOM 1890 O O . ALA A 1 251 ? 28.111 -12.094 -10.120 1.00 78.75 251 ALA A O 1
ATOM 1891 N N . TRP A 1 252 ? 26.700 -11.321 -8.556 1.00 78.56 252 TRP A N 1
ATOM 1892 C CA . TRP A 1 252 ? 25.585 -12.202 -8.911 1.00 78.56 252 TRP A CA 1
ATOM 1893 C C . TRP A 1 252 ? 25.010 -11.886 -10.297 1.00 78.56 252 TRP A C 1
ATOM 1895 O O . TRP A 1 252 ? 24.681 -12.794 -11.066 1.00 78.56 252 TRP A O 1
ATOM 1905 N N . ASP A 1 253 ? 24.945 -10.602 -10.649 1.00 77.50 253 ASP A N 1
ATOM 1906 C CA . ASP A 1 253 ? 24.425 -10.153 -11.941 1.00 77.50 253 ASP A CA 1
ATOM 1907 C C . ASP A 1 253 ? 25.376 -10.489 -13.093 1.00 77.50 253 ASP A C 1
ATOM 1909 O O . ASP A 1 253 ? 24.921 -10.835 -14.186 1.00 77.50 253 ASP A O 1
ATOM 1913 N N . ILE A 1 254 ? 26.688 -10.482 -12.838 1.00 79.75 254 ILE A N 1
ATOM 1914 C CA . ILE A 1 254 ? 27.706 -10.919 -13.804 1.00 79.75 254 ILE A CA 1
ATOM 1915 C C . ILE A 1 254 ? 27.512 -12.403 -14.142 1.00 79.75 254 ILE A C 1
ATOM 1917 O O . ILE A 1 254 ? 27.528 -12.780 -15.315 1.00 79.75 254 ILE A O 1
ATOM 1921 N N . ILE A 1 255 ? 27.263 -13.251 -13.138 1.00 82.69 255 ILE A N 1
ATOM 1922 C CA . ILE A 1 255 ? 27.027 -14.685 -13.357 1.00 82.69 255 ILE A CA 1
ATOM 1923 C C . ILE A 1 255 ? 25.728 -14.926 -14.116 1.00 82.69 255 ILE A C 1
ATOM 1925 O O . ILE A 1 255 ? 25.734 -15.657 -15.101 1.00 82.69 255 ILE A O 1
ATOM 1929 N N . LYS A 1 256 ? 24.632 -14.270 -13.721 1.00 83.06 256 LYS A N 1
ATOM 1930 C CA . LYS A 1 256 ? 23.332 -14.408 -14.399 1.00 83.06 256 LYS A CA 1
ATOM 1931 C C . LYS A 1 256 ? 23.363 -14.003 -15.870 1.00 83.06 256 LYS A C 1
ATOM 1933 O O . LYS A 1 256 ? 22.611 -14.552 -16.669 1.00 83.06 256 LYS A O 1
ATOM 1938 N N . ARG A 1 257 ? 24.200 -13.026 -16.221 1.00 80.56 257 ARG A N 1
ATOM 1939 C CA . ARG A 1 257 ? 24.358 -12.533 -17.596 1.00 80.56 257 ARG A CA 1
ATOM 1940 C C . ARG A 1 257 ? 25.373 -13.332 -18.409 1.00 80.56 257 ARG A C 1
ATOM 1942 O O . ARG A 1 257 ? 25.501 -13.078 -19.603 1.00 80.56 257 ARG A O 1
ATOM 1949 N N . THR A 1 258 ? 26.093 -14.272 -17.792 1.00 84.88 258 THR A N 1
ATOM 1950 C CA . THR A 1 258 ? 27.048 -15.134 -18.495 1.00 84.88 258 THR A CA 1
ATOM 1951 C C . THR A 1 258 ? 26.289 -16.291 -19.159 1.00 84.88 258 THR A C 1
ATOM 1953 O O . THR A 1 258 ? 25.671 -17.084 -18.449 1.00 84.88 258 THR A O 1
ATOM 1956 N N . PRO A 1 259 ? 26.301 -16.415 -20.502 1.00 83.25 259 PRO A N 1
ATOM 1957 C CA . PRO A 1 259 ? 25.596 -17.495 -21.189 1.00 83.25 259 PRO A CA 1
ATOM 1958 C C . PRO A 1 259 ? 26.145 -18.872 -20.799 1.00 83.25 259 PRO A C 1
ATOM 1960 O O . PRO A 1 259 ? 27.360 -19.067 -20.754 1.00 83.25 259 PRO A O 1
ATOM 1963 N N . GLN A 1 260 ? 25.255 -19.846 -20.588 1.00 78.44 260 GLN A N 1
ATOM 1964 C CA . GLN A 1 260 ? 25.638 -21.205 -20.184 1.00 78.44 260 GLN A CA 1
ATOM 1965 C C . GLN A 1 260 ? 26.568 -21.879 -21.203 1.00 78.44 260 GLN A C 1
ATOM 1967 O O . GLN A 1 260 ? 27.518 -22.551 -20.823 1.00 78.44 260 GLN A O 1
ATOM 1972 N N . GLU A 1 261 ? 26.360 -21.625 -22.495 1.00 78.88 261 GLU A N 1
ATOM 1973 C CA . GLU A 1 261 ? 27.207 -22.150 -23.573 1.00 78.88 261 GLU A CA 1
ATOM 1974 C C . GLU A 1 261 ? 28.669 -21.694 -23.446 1.00 78.88 261 GLU A C 1
ATOM 1976 O O . GLU A 1 261 ? 29.591 -22.453 -23.751 1.00 78.88 261 GLU A O 1
ATOM 1981 N N . LEU A 1 262 ? 28.885 -20.475 -22.940 1.00 80.19 262 LEU A N 1
ATOM 1982 C CA . LEU A 1 262 ? 30.209 -19.911 -22.688 1.00 80.19 262 LEU A CA 1
ATOM 1983 C C . LEU A 1 262 ? 30.875 -20.630 -21.506 1.00 80.19 262 LEU A C 1
ATOM 1985 O O . LEU A 1 262 ? 32.020 -21.067 -21.616 1.00 80.19 262 LEU A O 1
ATOM 1989 N N . ILE A 1 263 ? 30.122 -20.847 -20.423 1.00 81.06 263 ILE A N 1
ATOM 1990 C CA . ILE A 1 263 ? 30.561 -21.595 -19.234 1.00 81.06 263 ILE A CA 1
ATOM 1991 C C . ILE A 1 263 ? 30.942 -23.032 -19.616 1.00 81.06 263 ILE A C 1
ATOM 1993 O O . ILE A 1 263 ? 32.006 -23.530 -19.241 1.00 81.06 263 ILE A O 1
ATOM 1997 N N . ASP A 1 264 ? 30.110 -23.684 -20.425 1.00 81.12 264 ASP A N 1
ATOM 1998 C CA . ASP A 1 264 ? 30.332 -25.052 -20.887 1.00 81.12 264 ASP A CA 1
ATOM 1999 C C . ASP A 1 264 ? 31.511 -25.154 -21.866 1.00 81.12 264 ASP A C 1
ATOM 2001 O O . ASP A 1 264 ? 32.122 -26.220 -21.983 1.00 81.12 264 ASP A O 1
ATOM 2005 N N . SER A 1 265 ? 31.834 -24.077 -22.591 1.00 82.00 265 SER A N 1
ATOM 2006 C CA . SER A 1 265 ? 33.018 -24.014 -23.457 1.00 82.00 265 SER A CA 1
ATOM 2007 C C . SER A 1 265 ? 34.313 -23.916 -22.645 1.00 82.00 265 SER A C 1
ATOM 2009 O O . SER A 1 265 ? 35.293 -24.583 -22.972 1.00 82.00 265 SER A O 1
ATOM 2011 N N . TRP A 1 266 ? 34.301 -23.178 -21.531 1.00 85.38 266 TRP A N 1
ATOM 2012 C CA . TRP A 1 266 ? 35.447 -23.059 -20.628 1.00 85.38 266 TRP A CA 1
ATOM 2013 C C . TRP A 1 266 ? 35.720 -24.347 -19.856 1.00 85.38 266 TRP A C 1
ATOM 2015 O O . TRP A 1 266 ? 36.875 -24.711 -19.663 1.00 85.38 266 TRP A O 1
ATOM 2025 N N . ASN A 1 267 ? 34.666 -25.070 -19.471 1.00 75.81 267 ASN A N 1
ATOM 2026 C CA . ASN A 1 267 ? 34.792 -26.357 -18.783 1.00 75.81 267 ASN A CA 1
ATOM 2027 C C . ASN A 1 267 ? 35.242 -27.503 -19.704 1.00 75.81 267 ASN A C 1
ATOM 2029 O O . ASN A 1 267 ? 35.698 -28.529 -19.208 1.00 75.81 267 ASN A O 1
ATOM 2033 N N . ARG A 1 268 ? 35.101 -27.357 -21.029 1.00 72.31 268 ARG A N 1
ATOM 2034 C CA . ARG A 1 268 ? 35.515 -28.369 -22.020 1.00 72.31 268 ARG A CA 1
ATOM 2035 C C . ARG A 1 268 ? 36.908 -28.140 -22.607 1.00 72.31 268 ARG A C 1
ATOM 2037 O O . ARG A 1 268 ? 37.440 -29.055 -23.226 1.00 72.31 268 ARG A O 1
ATOM 2044 N N . GLY A 1 269 ? 37.468 -26.940 -22.455 1.00 61.50 269 GLY A N 1
ATOM 2045 C CA . GLY A 1 269 ? 38.778 -26.556 -22.995 1.00 61.50 269 GLY A CA 1
ATOM 2046 C C . GLY A 1 269 ? 39.916 -26.506 -21.970 1.00 61.50 269 GLY A C 1
ATOM 2047 O O . GLY A 1 269 ? 40.964 -25.949 -22.294 1.00 61.50 269 GLY A O 1
ATOM 2048 N N . GLY A 1 270 ? 39.699 -27.015 -20.752 1.00 50.38 270 GLY A N 1
ATOM 2049 C CA . GLY A 1 270 ? 40.688 -27.091 -19.668 1.00 50.38 270 GLY A CA 1
ATOM 2050 C C . GLY A 1 270 ? 41.251 -28.489 -19.472 1.00 50.38 270 GLY A C 1
ATOM 2051 O O . GLY A 1 270 ? 40.488 -29.459 -19.676 1.00 50.38 270 GLY A O 1
#

Foldseek 3Di:
DDDDDDAAPCQVVDPDDDQDPVLGDNDPVSSVVSVVVVVVVVVVVVVVVVVDDDDDDDDDDDDDPDLAADLPAADADDPDDPDCALCNLCVQLVHDLVVLLVCCVVPVAHDPVSQVSSCVSPVPDDRVNNVVSNVVVVVVVVVVVVLSVVLQVLLQVLLVHPVSSVVLRRVLSVPDDRVVSVVLNVQSNHSVRNNVSSVVSVVVVVVVCVVVDDDDPPPDDDDDDDDPQAQPAPVSLVVLVVVVVVVDPSSVRNNVRHDVVRVVVRVVPD

Secondary structure (DSSP, 8-state):
-PPPPPPPGGGGT--SS---GGG--SSHHHHHHHHHHHHHHHHHHHHHHHT--------------------PPPP------SS--HHHHHHHTT--HHHHHHHHHHHTS--HHHHHHHHHH-TT--HHHHHHHHHHHHHHHHHHHHHHHHHHHHHHHHHTSHHHHHHHHHHHHHHS-HHHHHHHHHHHTSTTTHHHHHHHHHHHHHHHHHHHS--------------TTS-SSHHHHHHHHHHHHTT-HHHHHHHHTS-HHHHHHHHH--

Radius of gyration: 27.4 Å; chains: 1; bounding box: 66×60×63 Å